Protein AF-A0A2G4I0E3-F1 (afdb_monomer_lite)

Secondary structure (DSSP, 8-state):
--S-SSS-GGG-SSSS-SSS-HHHHTT--SS-SSS-GGG-SSSS-SSS-HHHHTT--SS-SS--GGG-SSTT-SSS-HHHHTT--SS-SSS-GGGS---B--SEE--SSSSSS-S---BT-SSTTTTT-EEEEE-TTS-EEEE--SS--S---SB----STT-SS-TTPBPPSEEEEEEEEETTEEEEEEEEE--

Foldseek 3Di:
DLCPPPDDLVPAQQRVPLPDGCVNQPQDQQCPPPDRPSNDQQRVPLPAGCSRQPQPQLQPPPHGLSRDQQSQQQPDGCSVQPQDDPPPPPHGRSNPRDWDWDQEAELPPPPPRQFRAIGRCSGPFNQQKKKWKADPVRHTQDIQGTRRDRPHRQFGCDADDPDPDHGGDHDDFDKIKMWMATPNDIDIDIHTYHD

Structure (mmCIF, N/CA/C/O backbone):
data_AF-A0A2G4I0E3-F1
#
_entry.id   AF-A0A2G4I0E3-F1
#
loop_
_atom_site.group_PDB
_atom_site.id
_atom_site.type_symbol
_atom_site.label_atom_id
_atom_site.label_alt_id
_atom_site.label_comp_id
_atom_site.label_asym_id
_atom_site.label_entity_id
_atom_site.label_seq_id
_atom_site.pdbx_PDB_ins_code
_atom_site.Cartn_x
_atom_site.Cartn_y
_atom_site.Cartn_z
_atom_site.occupancy
_atom_site.B_iso_or_equiv
_atom_site.auth_seq_id
_atom_site.auth_comp_id
_atom_site.auth_asym_id
_atom_site.auth_atom_id
_atom_site.pdbx_PDB_model_num
ATOM 1 N N . ASP A 1 1 ? 24.154 5.149 -27.456 1.00 86.38 1 ASP A N 1
ATOM 2 C CA . ASP A 1 1 ? 24.967 4.050 -26.932 1.00 86.38 1 ASP A CA 1
ATOM 3 C C . ASP A 1 1 ? 24.993 4.327 -25.447 1.00 86.38 1 ASP A C 1
ATOM 5 O O . ASP A 1 1 ? 25.960 4.906 -24.954 1.00 86.38 1 ASP A O 1
ATOM 9 N N . THR A 1 2 ? 23.816 4.190 -24.831 1.00 92.00 2 THR A N 1
ATOM 10 C CA . THR A 1 2 ? 23.559 4.620 -23.453 1.00 92.00 2 THR A CA 1
ATOM 11 C C . THR A 1 2 ? 24.310 3.710 -22.482 1.00 92.00 2 THR A C 1
ATOM 13 O O . THR A 1 2 ? 24.987 4.217 -21.586 1.00 92.00 2 THR A O 1
ATOM 16 N N . ASP A 1 3 ? 24.316 2.402 -22.737 1.00 89.88 3 ASP A N 1
ATOM 17 C CA . ASP A 1 3 ? 25.046 1.391 -21.963 1.00 89.88 3 ASP A CA 1
ATOM 18 C C . ASP A 1 3 ? 26.536 1.212 -22.359 1.00 89.88 3 ASP A C 1
ATOM 20 O O . ASP A 1 3 ? 27.313 0.568 -21.645 1.00 89.88 3 ASP A O 1
ATOM 24 N N . ALA A 1 4 ? 26.967 1.835 -23.461 1.00 93.31 4 ALA A N 1
ATOM 25 C CA . ALA A 1 4 ? 28.324 1.776 -24.004 1.00 93.31 4 ALA A CA 1
ATOM 26 C C . ALA A 1 4 ? 28.777 0.375 -24.479 1.00 93.31 4 ALA A C 1
ATOM 28 O O . ALA A 1 4 ? 29.984 0.077 -24.442 1.00 93.31 4 ALA A O 1
ATOM 29 N N . ASP A 1 5 ? 27.862 -0.478 -24.956 1.00 91.00 5 ASP A N 1
ATOM 30 C CA . ASP A 1 5 ? 28.189 -1.801 -25.513 1.00 91.00 5 ASP A CA 1
ATOM 31 C C . ASP A 1 5 ? 28.737 -1.759 -26.960 1.00 91.00 5 ASP A C 1
ATOM 33 O O . ASP A 1 5 ? 29.306 -2.739 -27.466 1.00 91.00 5 ASP A O 1
ATOM 37 N N . GLY A 1 6 ? 28.654 -0.594 -27.612 1.00 91.31 6 GLY A N 1
ATOM 38 C CA . GLY A 1 6 ? 29.100 -0.368 -28.987 1.00 91.31 6 GLY A CA 1
ATOM 39 C C . GLY A 1 6 ? 27.994 -0.481 -30.043 1.00 91.31 6 GLY A C 1
ATOM 40 O O . GLY A 1 6 ? 28.273 -0.325 -31.245 1.00 91.31 6 GLY A O 1
ATOM 41 N N . THR A 1 7 ? 26.755 -0.707 -29.621 1.00 91.31 7 THR A N 1
ATOM 42 C CA . THR A 1 7 ? 25.522 -0.600 -30.391 1.00 91.31 7 THR A CA 1
ATOM 43 C C . THR A 1 7 ? 24.913 0.775 -30.127 1.00 91.31 7 THR A C 1
ATOM 45 O O . THR A 1 7 ? 24.831 1.279 -29.019 1.00 91.31 7 THR A O 1
ATOM 48 N N . GLY A 1 8 ? 24.542 1.494 -31.187 1.00 92.25 8 GLY A N 1
ATOM 49 C CA . GLY A 1 8 ? 23.821 2.749 -30.973 1.00 92.25 8 GLY A CA 1
ATOM 50 C C . GLY A 1 8 ? 22.362 2.450 -30.658 1.00 92.25 8 GLY A C 1
ATOM 51 O O . GLY A 1 8 ? 21.786 1.686 -31.423 1.00 92.25 8 GLY A O 1
ATOM 52 N N . ASP A 1 9 ? 21.767 3.141 -29.682 1.00 92.25 9 ASP A N 1
ATOM 53 C CA . ASP A 1 9 ? 20.369 3.003 -29.210 1.00 92.25 9 ASP A CA 1
ATOM 54 C C . ASP A 1 9 ? 19.340 2.777 -30.334 1.00 92.25 9 ASP A C 1
ATOM 56 O O . ASP A 1 9 ? 18.464 1.935 -30.276 1.00 92.25 9 ASP A O 1
ATOM 60 N N . TRP A 1 10 ? 19.502 3.445 -31.479 1.00 88.31 10 TRP A N 1
ATOM 61 C CA . TRP A 1 10 ? 18.654 3.258 -32.668 1.00 88.31 10 TRP A CA 1
ATOM 62 C C . TRP A 1 10 ? 18.674 1.842 -33.296 1.00 88.31 10 TRP A C 1
ATOM 64 O O . TRP A 1 10 ? 17.914 1.578 -34.235 1.00 88.31 10 TRP A O 1
ATOM 74 N N . ARG A 1 11 ? 19.589 0.967 -32.874 1.00 92.12 11 ARG A N 1
ATOM 75 C CA . ARG A 1 11 ? 19.678 -0.463 -33.214 1.00 92.12 11 ARG A CA 1
ATOM 76 C C . ARG A 1 11 ? 19.626 -1.364 -31.990 1.00 92.12 11 ARG A C 1
ATOM 78 O O . ARG A 1 11 ? 19.570 -2.578 -32.205 1.00 92.12 11 ARG A O 1
ATOM 85 N N . ASP A 1 12 ? 19.722 -0.795 -30.799 1.00 93.69 12 ASP A N 1
ATOM 86 C CA . ASP A 1 12 ? 19.647 -1.576 -29.583 1.00 93.69 12 ASP A CA 1
ATOM 87 C C . ASP A 1 12 ? 18.210 -2.052 -29.351 1.00 93.69 12 ASP A C 1
ATOM 89 O O . ASP A 1 12 ? 17.263 -1.533 -29.948 1.00 93.69 12 ASP A O 1
ATOM 93 N N . LEU A 1 13 ? 18.062 -3.134 -28.599 1.00 96.12 13 LEU A N 1
ATOM 94 C CA . LEU A 1 13 ? 16.768 -3.639 -28.152 1.00 96.12 13 LEU A CA 1
ATOM 95 C C . LEU A 1 13 ? 16.517 -3.361 -26.667 1.00 96.12 13 LEU A C 1
ATOM 97 O O . LEU A 1 13 ? 15.389 -3.602 -26.237 1.00 96.12 13 LEU A O 1
ATOM 101 N N . ASP A 1 14 ? 17.560 -2.953 -25.948 1.00 96.31 14 ASP A N 1
ATOM 102 C CA . ASP A 1 14 ? 17.639 -2.685 -24.512 1.00 96.31 14 ASP A CA 1
ATOM 103 C C . ASP A 1 14 ? 18.774 -1.658 -24.339 1.00 96.31 14 ASP A C 1
ATOM 105 O O . ASP A 1 14 ? 19.944 -2.016 -24.214 1.00 96.31 14 ASP A O 1
ATOM 109 N N . SER A 1 15 ? 18.456 -0.385 -24.565 1.00 96.50 15 SER A N 1
ATOM 110 C CA . SER A 1 15 ? 19.446 0.664 -24.824 1.00 96.50 15 SER A CA 1
ATOM 111 C C . SER A 1 15 ? 20.258 1.053 -23.580 1.00 96.50 15 SER A C 1
ATOM 113 O O . SER A 1 15 ? 21.393 1.517 -23.734 1.00 96.50 15 SER A O 1
ATOM 115 N N . ASP A 1 16 ? 19.720 0.888 -22.373 1.00 95.69 16 ASP A N 1
ATOM 116 C CA . ASP A 1 16 ? 20.425 1.075 -21.094 1.00 95.69 16 ASP A CA 1
ATOM 117 C C . ASP A 1 16 ? 20.848 -0.251 -20.427 1.00 95.69 16 ASP A C 1
ATOM 119 O O . ASP A 1 16 ? 21.633 -0.233 -19.478 1.00 95.69 16 ASP A O 1
ATOM 123 N N . ALA A 1 17 ? 20.484 -1.414 -20.972 1.00 96.31 17 ALA A N 1
ATOM 124 C CA . ALA A 1 17 ? 20.927 -2.726 -20.493 1.00 96.31 17 ALA A CA 1
ATOM 125 C C . ALA A 1 17 ? 20.561 -3.010 -19.024 1.00 96.31 17 ALA A C 1
ATOM 127 O O . ALA A 1 17 ? 21.292 -3.709 -18.283 1.00 96.31 17 ALA A O 1
ATOM 128 N N . ASP A 1 18 ? 19.423 -2.479 -18.594 1.00 95.81 18 ASP A N 1
ATOM 129 C CA . ASP A 1 18 ? 18.811 -2.740 -17.300 1.00 95.81 18 ASP A CA 1
ATOM 130 C C . ASP A 1 18 ? 18.114 -4.126 -17.272 1.00 95.81 18 ASP A C 1
ATOM 132 O O . ASP A 1 18 ? 18.038 -4.778 -16.225 1.00 95.81 18 ASP A O 1
ATOM 136 N N . GLY A 1 19 ? 17.783 -4.678 -18.446 1.00 95.19 19 GLY A N 1
ATOM 137 C CA . GLY A 1 19 ? 17.103 -5.958 -18.640 1.00 95.19 19 GLY A CA 1
ATOM 138 C C . GLY A 1 19 ? 15.617 -5.841 -19.000 1.00 95.19 19 GLY A C 1
ATOM 139 O O . GLY A 1 19 ? 14.948 -6.878 -19.150 1.00 95.19 19 GLY A O 1
ATOM 140 N N . ILE A 1 20 ? 15.106 -4.625 -19.157 1.00 96.38 20 ILE A N 1
ATOM 141 C CA . ILE A 1 20 ? 13.814 -4.272 -19.728 1.00 96.38 20 ILE A CA 1
ATOM 142 C C . ILE A 1 20 ? 14.068 -3.874 -21.194 1.00 96.38 20 ILE A C 1
ATOM 144 O O . ILE A 1 20 ? 15.101 -3.358 -21.570 1.00 96.38 20 ILE A O 1
ATOM 148 N N . LEU A 1 21 ? 13.184 -4.280 -22.110 1.00 97.25 21 LEU A N 1
ATOM 149 C CA . LEU A 1 21 ? 13.402 -3.985 -23.534 1.00 97.25 21 LEU A CA 1
ATOM 150 C C . LEU A 1 21 ? 12.812 -2.617 -23.875 1.00 97.25 21 LEU A C 1
ATOM 152 O O . LEU A 1 21 ? 11.641 -2.415 -23.544 1.00 97.25 21 LEU A O 1
ATOM 156 N N . ASP A 1 22 ? 13.450 -1.854 -24.773 1.00 96.62 22 ASP A N 1
ATOM 157 C CA . ASP A 1 22 ? 12.953 -0.565 -25.304 1.00 96.62 22 ASP A CA 1
ATOM 158 C C . ASP A 1 22 ? 11.495 -0.639 -25.787 1.00 96.62 22 ASP A C 1
ATOM 160 O O . ASP A 1 22 ? 10.743 0.333 -25.848 1.00 96.62 22 ASP A O 1
ATOM 164 N N . LYS A 1 23 ? 11.065 -1.827 -26.224 1.00 96.88 23 LYS A N 1
ATOM 165 C CA . LYS A 1 23 ? 9.692 -2.082 -26.671 1.00 96.88 23 LYS A CA 1
ATOM 166 C C . LYS A 1 23 ? 8.671 -2.090 -25.523 1.00 96.88 23 LYS A C 1
ATOM 168 O O . LYS A 1 23 ? 7.504 -1.777 -25.768 1.00 96.88 23 LYS A O 1
ATOM 173 N N . ILE A 1 24 ? 9.067 -2.571 -24.349 1.00 95.75 24 ILE A N 1
ATOM 174 C CA . ILE A 1 24 ? 8.276 -2.582 -23.113 1.00 95.75 24 ILE A CA 1
ATOM 175 C C . ILE A 1 24 ? 8.213 -1.161 -22.550 1.00 95.75 24 ILE A C 1
ATOM 177 O O . ILE A 1 24 ? 7.127 -0.699 -22.199 1.00 95.75 24 ILE A O 1
ATOM 181 N N . GLU A 1 25 ? 9.335 -0.451 -22.570 1.00 96.31 25 GLU A N 1
ATOM 182 C CA . GLU A 1 25 ? 9.445 0.911 -22.048 1.00 96.31 25 GLU A CA 1
ATOM 183 C C . GLU A 1 25 ? 8.773 1.931 -22.960 1.00 96.31 25 GLU A C 1
ATOM 185 O O . GLU A 1 25 ? 7.958 2.759 -22.543 1.00 96.31 25 GLU A O 1
ATOM 190 N N . GLY A 1 26 ? 8.989 1.795 -24.261 1.00 94.44 26 GLY A N 1
ATOM 191 C CA . GLY A 1 26 ? 8.337 2.605 -25.267 1.00 94.44 26 GLY A CA 1
ATOM 192 C C . GLY A 1 26 ? 8.906 4.017 -25.315 1.00 94.44 26 GLY A C 1
ATOM 193 O O . GLY A 1 26 ? 10.060 4.220 -25.658 1.00 94.44 26 GLY A O 1
ATOM 194 N N . THR A 1 27 ? 8.056 5.022 -25.112 1.00 94.81 27 THR A N 1
ATOM 195 C CA . THR A 1 27 ? 8.441 6.443 -25.229 1.00 94.81 27 THR A CA 1
ATOM 196 C C . THR A 1 27 ? 7.993 7.254 -24.019 1.00 94.81 27 THR A C 1
ATOM 198 O O . THR A 1 27 ? 7.721 8.449 -24.159 1.00 94.81 27 THR A O 1
ATOM 201 N N . VAL A 1 28 ? 7.765 6.572 -22.900 1.00 96.44 28 VAL A N 1
ATOM 202 C CA . VAL A 1 28 ? 7.407 7.203 -21.631 1.00 96.44 28 VAL A CA 1
ATOM 203 C C . VAL A 1 28 ? 8.677 7.813 -21.027 1.00 96.44 28 VAL A C 1
ATOM 205 O O . VAL A 1 28 ? 9.780 7.486 -21.460 1.00 96.44 28 VAL A O 1
ATOM 208 N N . ASP A 1 29 ? 8.462 8.800 -20.173 1.00 97.56 29 ASP A N 1
ATOM 209 C CA . ASP A 1 29 ? 9.439 9.513 -19.352 1.00 97.56 29 ASP A CA 1
ATOM 210 C C . ASP A 1 29 ? 8.711 9.645 -18.007 1.00 97.56 29 ASP A C 1
ATOM 212 O O . ASP A 1 29 ? 7.782 10.460 -17.890 1.00 97.56 29 ASP A O 1
ATOM 216 N N . THR A 1 30 ? 8.936 8.668 -17.126 1.00 97.44 30 THR A N 1
ATOM 217 C CA . THR A 1 30 ? 8.095 8.419 -15.945 1.00 97.44 30 THR A CA 1
ATOM 218 C C . THR A 1 30 ? 8.349 9.457 -14.851 1.00 97.44 30 THR A C 1
ATOM 220 O O . THR A 1 30 ? 7.381 10.033 -14.337 1.00 97.44 30 THR A O 1
ATOM 223 N N . ASP A 1 31 ? 9.607 9.792 -14.576 1.00 97.62 31 ASP A N 1
ATOM 224 C CA . ASP A 1 31 ? 9.999 10.797 -13.581 1.00 97.62 31 ASP A CA 1
ATOM 225 C C . ASP A 1 31 ? 10.039 12.252 -14.117 1.00 97.62 31 ASP A C 1
ATOM 227 O O . ASP A 1 31 ? 10.090 13.221 -13.345 1.00 97.62 31 ASP A O 1
ATOM 231 N N . ALA A 1 32 ? 9.906 12.430 -15.437 1.00 97.81 32 ALA A N 1
ATOM 232 C CA . ALA A 1 32 ? 9.944 13.711 -16.138 1.00 97.81 32 ALA A CA 1
ATOM 233 C C . ALA A 1 32 ? 11.299 14.445 -16.058 1.00 97.81 32 ALA A C 1
ATOM 235 O O . ALA A 1 32 ? 11.325 15.691 -16.108 1.00 97.81 32 ALA A O 1
ATOM 236 N N . ASP A 1 33 ? 12.420 13.721 -15.968 1.00 97.50 33 ASP A N 1
ATOM 237 C CA . ASP A 1 33 ? 13.769 14.298 -15.976 1.00 97.50 33 ASP A CA 1
ATOM 238 C C . ASP A 1 33 ? 14.263 14.707 -17.384 1.00 97.50 33 ASP A C 1
ATOM 240 O O . ASP A 1 33 ? 15.184 15.529 -17.534 1.00 97.50 33 ASP A O 1
ATOM 244 N N . GLY A 1 34 ? 13.572 14.240 -18.431 1.00 97.25 34 GLY A N 1
ATOM 245 C CA . GLY A 1 34 ? 13.864 14.507 -19.840 1.00 97.25 34 GLY A CA 1
ATOM 246 C C . GLY A 1 34 ? 14.630 13.392 -20.562 1.00 97.25 34 GLY A C 1
ATOM 247 O O . GLY A 1 34 ? 14.908 13.527 -21.768 1.00 97.25 34 GLY A O 1
ATOM 248 N N . THR A 1 35 ? 14.955 12.316 -19.860 1.00 96.81 35 THR A N 1
ATOM 249 C CA . THR A 1 35 ? 15.355 11.008 -20.368 1.00 96.81 35 THR A CA 1
ATOM 250 C C . THR A 1 35 ? 14.087 10.173 -20.522 1.00 96.81 35 THR A C 1
ATOM 252 O O . THR A 1 35 ? 13.130 10.327 -19.790 1.00 96.81 35 THR A O 1
ATOM 255 N N . GLY A 1 36 ? 13.991 9.396 -21.600 1.00 97.81 36 GLY A N 1
ATOM 256 C CA . GLY A 1 36 ? 12.846 8.490 -21.722 1.00 97.81 36 GLY A CA 1
ATOM 257 C C . GLY A 1 36 ? 13.270 7.163 -21.138 1.00 97.81 36 GLY A C 1
ATOM 258 O O . GLY A 1 36 ? 14.409 6.802 -21.417 1.00 97.81 36 GLY A O 1
ATOM 259 N N . ASP A 1 37 ? 12.362 6.467 -20.463 1.00 97.94 37 ASP A N 1
ATOM 260 C CA . ASP A 1 37 ? 12.606 5.240 -19.697 1.00 97.94 37 ASP A CA 1
ATOM 261 C C . ASP A 1 37 ? 13.556 4.258 -20.404 1.00 97.94 37 ASP A C 1
ATOM 263 O O . ASP A 1 37 ? 14.547 3.876 -19.830 1.00 97.94 37 ASP A O 1
ATOM 267 N N . TRP A 1 38 ? 13.373 4.027 -21.713 1.00 97.31 38 TRP A N 1
ATOM 268 C CA . TRP A 1 38 ? 14.259 3.224 -22.589 1.00 97.31 38 TRP A CA 1
ATOM 269 C C . TRP A 1 38 ? 15.730 3.676 -22.693 1.00 97.31 38 TRP A C 1
ATOM 271 O O . TRP A 1 38 ? 16.448 3.222 -23.577 1.00 97.31 38 TRP A O 1
ATOM 281 N N . ARG A 1 39 ? 16.160 4.702 -21.965 1.00 97.31 39 ARG A N 1
ATOM 282 C CA . ARG A 1 39 ? 17.560 5.144 -21.826 1.00 97.31 39 ARG A CA 1
ATOM 283 C C . ARG A 1 39 ? 17.851 5.578 -20.392 1.00 97.31 39 ARG A C 1
ATOM 285 O O . ARG A 1 39 ? 18.853 6.275 -20.183 1.00 97.31 39 ARG A O 1
ATOM 292 N N . ASP A 1 40 ? 16.949 5.284 -19.477 1.00 97.88 40 ASP A N 1
ATOM 293 C CA . ASP A 1 40 ? 17.027 5.663 -18.087 1.00 97.88 40 ASP A CA 1
ATOM 294 C C . ASP A 1 40 ? 17.347 4.428 -17.254 1.00 97.88 40 ASP A C 1
ATOM 296 O O . ASP A 1 40 ? 16.878 3.338 -17.524 1.00 97.88 40 ASP A O 1
ATOM 300 N N . PHE A 1 41 ? 18.207 4.581 -16.256 1.00 97.56 41 PHE A N 1
ATOM 301 C CA . PHE A 1 41 ? 18.581 3.453 -15.401 1.00 97.56 41 PHE A CA 1
ATOM 302 C C . PHE A 1 41 ? 17.705 3.344 -14.142 1.00 97.56 41 PHE A C 1
ATOM 304 O O . PHE A 1 41 ? 17.903 2.399 -13.373 1.00 97.56 41 PHE A O 1
ATOM 311 N N . ASP A 1 42 ? 16.871 4.356 -13.898 1.00 98.19 42 ASP A N 1
ATOM 312 C CA . ASP A 1 42 ? 16.032 4.586 -12.714 1.00 98.19 42 ASP A CA 1
ATOM 313 C C . ASP A 1 42 ? 14.809 5.398 -13.183 1.00 98.19 42 ASP A C 1
ATOM 315 O O . ASP A 1 42 ? 14.776 6.624 -13.077 1.00 98.19 42 ASP A O 1
ATOM 319 N N . SER A 1 43 ? 13.873 4.722 -13.851 1.00 98.19 43 SER A N 1
ATOM 320 C CA . SER A 1 43 ? 12.814 5.336 -14.660 1.00 98.19 43 SER A CA 1
ATOM 321 C C . SER A 1 43 ? 11.833 6.192 -13.852 1.00 98.19 43 SER A C 1
ATOM 323 O O . SER A 1 43 ? 11.275 7.152 -14.394 1.00 98.19 43 SER A O 1
ATOM 325 N N . ASP A 1 44 ? 11.571 5.866 -12.586 1.00 98.19 44 ASP A N 1
ATOM 326 C CA . ASP A 1 44 ? 10.720 6.670 -11.699 1.00 98.19 44 ASP A CA 1
ATOM 327 C C . ASP A 1 44 ? 11.495 7.565 -10.717 1.00 98.19 44 ASP A C 1
ATOM 329 O O . ASP A 1 44 ? 10.891 8.435 -10.070 1.00 98.19 44 ASP A O 1
ATOM 333 N N . GLY A 1 45 ? 12.824 7.453 -10.685 1.00 98.12 45 GLY A N 1
ATOM 334 C CA . GLY A 1 45 ? 13.709 8.349 -9.955 1.00 98.12 45 GLY A CA 1
ATOM 335 C C . GLY A 1 45 ? 13.619 8.179 -8.440 1.00 98.12 45 GLY A C 1
ATOM 336 O O . GLY A 1 45 ? 13.850 9.144 -7.690 1.00 98.12 45 GLY A O 1
ATOM 337 N N . ASP A 1 46 ? 13.246 6.993 -7.966 1.00 98.12 46 ASP A N 1
ATOM 338 C CA . ASP A 1 46 ? 13.102 6.685 -6.548 1.00 98.12 46 ASP A CA 1
ATOM 339 C C . ASP A 1 46 ? 14.454 6.317 -5.883 1.00 98.12 46 ASP A C 1
ATOM 341 O O . ASP A 1 46 ? 14.616 6.424 -4.658 1.00 98.12 46 ASP A O 1
ATOM 345 N N . GLY A 1 47 ? 15.477 6.012 -6.690 1.00 97.31 47 GLY A N 1
ATOM 346 C CA . GLY A 1 47 ? 16.823 5.644 -6.258 1.00 97.31 47 GLY A CA 1
ATOM 347 C C . GLY A 1 47 ? 17.098 4.137 -6.205 1.00 97.31 47 GLY A C 1
ATOM 348 O O . GLY A 1 47 ? 18.185 3.739 -5.746 1.00 97.31 47 GLY A O 1
ATOM 349 N N . ILE A 1 48 ? 16.160 3.308 -6.649 1.00 98.19 48 ILE A N 1
ATOM 350 C CA . ILE A 1 48 ? 16.318 1.896 -6.977 1.00 98.19 48 ILE A CA 1
ATOM 351 C C . ILE A 1 48 ? 16.484 1.812 -8.503 1.00 98.19 48 ILE A C 1
ATOM 353 O O . ILE A 1 48 ? 15.972 2.614 -9.254 1.00 98.19 48 ILE A O 1
ATOM 357 N N . LEU A 1 49 ? 17.355 0.919 -8.980 1.00 98.31 49 LEU A N 1
ATOM 358 C CA . LEU A 1 49 ? 17.585 0.811 -10.426 1.00 98.31 49 LEU A CA 1
ATOM 359 C C . LEU A 1 49 ? 16.547 -0.126 -11.037 1.00 98.31 49 LEU A C 1
ATOM 361 O O . LEU A 1 49 ? 16.374 -1.220 -10.492 1.00 98.31 49 LEU A O 1
ATOM 365 N N . ASP A 1 50 ? 16.073 0.172 -12.244 1.00 98.12 50 ASP A N 1
ATOM 366 C CA . ASP A 1 50 ? 15.124 -0.659 -13.003 1.00 98.12 50 ASP A CA 1
ATOM 367 C C . ASP A 1 50 ? 15.607 -2.115 -13.127 1.00 98.12 50 ASP A C 1
ATOM 369 O O . ASP A 1 50 ? 14.857 -3.088 -13.042 1.00 98.12 50 ASP A O 1
ATOM 373 N N . LYS A 1 51 ? 16.928 -2.306 -13.202 1.00 97.88 51 LYS A N 1
ATOM 374 C CA . LYS A 1 51 ? 17.588 -3.620 -13.188 1.00 97.88 51 LYS A CA 1
ATOM 375 C C . LYS A 1 51 ? 17.326 -4.468 -11.936 1.00 97.88 51 LYS A C 1
ATOM 377 O O . LYS A 1 51 ? 17.446 -5.698 -11.976 1.00 97.88 51 LYS A O 1
ATOM 382 N N . ILE A 1 52 ? 17.120 -3.822 -10.795 1.00 97.44 52 ILE A N 1
ATOM 383 C CA . ILE A 1 52 ? 16.850 -4.445 -9.494 1.00 97.44 52 ILE A CA 1
ATOM 384 C C . ILE A 1 52 ? 15.365 -4.784 -9.382 1.00 97.44 52 ILE A C 1
ATOM 386 O O . ILE A 1 52 ? 15.034 -5.875 -8.913 1.00 97.44 52 ILE A O 1
ATOM 390 N N . GLU A 1 53 ? 14.507 -3.880 -9.828 1.00 97.25 53 GLU A N 1
ATOM 391 C CA . GLU A 1 53 ? 13.052 -3.970 -9.706 1.00 97.25 53 GLU A CA 1
ATOM 392 C C . GLU A 1 53 ? 12.461 -4.897 -10.766 1.00 97.25 53 GLU A C 1
ATOM 394 O O . GLU A 1 53 ? 11.676 -5.815 -10.491 1.00 97.25 53 GLU A O 1
ATOM 399 N N . GLY A 1 54 ? 12.924 -4.707 -11.998 1.00 94.69 54 GLY A N 1
ATOM 400 C CA . GLY A 1 54 ? 12.461 -5.379 -13.190 1.00 94.69 54 GLY A CA 1
ATOM 401 C C . GLY A 1 54 ? 10.976 -5.142 -13.450 1.00 94.69 54 GLY A C 1
ATOM 402 O O . GLY A 1 54 ? 10.318 -4.283 -12.888 1.00 94.69 54 GLY A O 1
ATOM 403 N N . THR A 1 55 ? 10.398 -5.984 -14.303 1.00 95.81 55 THR A N 1
ATOM 404 C CA . THR A 1 55 ? 9.001 -5.837 -14.762 1.00 95.81 55 THR A CA 1
ATOM 405 C C . THR A 1 55 ? 7.948 -6.436 -13.819 1.00 95.81 55 THR A C 1
ATOM 407 O O . THR A 1 55 ? 6.844 -6.769 -14.262 1.00 95.81 55 THR A O 1
ATOM 410 N N . ILE A 1 56 ? 8.294 -6.670 -12.550 1.00 96.00 56 ILE A N 1
ATOM 411 C CA . ILE A 1 56 ? 7.348 -7.194 -11.555 1.00 96.00 56 ILE A CA 1
ATOM 412 C C . ILE A 1 56 ? 6.355 -6.084 -11.185 1.00 96.00 56 ILE A C 1
ATOM 414 O O . ILE A 1 56 ? 6.676 -4.915 -11.301 1.00 96.00 56 ILE A O 1
ATOM 418 N N . ASP A 1 57 ? 5.137 -6.482 -10.826 1.00 96.44 57 ASP A N 1
ATOM 419 C CA . ASP A 1 57 ? 4.051 -5.620 -10.346 1.00 96.44 57 ASP A CA 1
ATOM 420 C C . ASP A 1 57 ? 3.602 -6.220 -9.000 1.00 96.44 57 ASP A C 1
ATOM 422 O O . ASP A 1 57 ? 2.846 -7.211 -8.949 1.00 96.44 57 ASP A O 1
ATOM 426 N N . THR A 1 58 ? 4.220 -5.742 -7.916 1.00 95.44 58 THR A N 1
ATOM 427 C CA . THR A 1 58 ? 4.071 -6.312 -6.569 1.00 95.44 58 THR A CA 1
ATOM 428 C C . THR A 1 58 ? 2.649 -6.072 -6.042 1.00 95.44 58 THR A C 1
ATOM 430 O O . THR A 1 58 ? 1.930 -7.027 -5.677 1.00 95.44 58 THR A O 1
ATOM 433 N N . ASP A 1 59 ? 2.175 -4.830 -6.079 1.00 94.62 59 ASP A N 1
ATOM 434 C CA . ASP A 1 59 ? 0.887 -4.411 -5.528 1.00 94.62 59 ASP A CA 1
ATOM 435 C C . ASP A 1 59 ? -0.319 -4.689 -6.458 1.00 94.62 59 ASP A C 1
ATOM 437 O O . ASP A 1 59 ? -1.439 -4.895 -5.978 1.00 94.62 59 ASP A O 1
ATOM 441 N N . GLY A 1 60 ? -0.087 -4.950 -7.752 1.00 94.25 60 GLY A N 1
ATOM 442 C CA . GLY A 1 60 ? -1.063 -5.351 -8.773 1.00 94.25 60 GLY A CA 1
ATOM 443 C C . GLY A 1 60 ? -1.934 -4.241 -9.312 1.00 94.25 60 GLY A C 1
ATOM 444 O O . GLY A 1 60 ? -3.052 -4.562 -9.754 1.00 94.25 60 GLY A O 1
ATOM 445 N N . ASP A 1 61 ? -1.509 -2.990 -9.213 1.00 93.88 61 ASP A N 1
ATOM 446 C CA . ASP A 1 61 ? -2.257 -1.856 -9.740 1.00 93.88 61 ASP A CA 1
ATOM 447 C C . ASP A 1 61 ? -2.136 -1.722 -11.277 1.00 93.88 61 ASP A C 1
ATOM 449 O O . ASP A 1 61 ? -2.983 -1.091 -11.928 1.00 93.88 61 ASP A O 1
ATOM 453 N N . GLY A 1 62 ? -1.184 -2.451 -11.873 1.00 94.88 62 GLY A N 1
ATOM 454 C CA . GLY A 1 62 ? -0.905 -2.503 -13.305 1.00 94.88 62 GLY A CA 1
ATOM 455 C C . GLY A 1 62 ? 0.272 -1.635 -13.755 1.00 94.88 62 GLY A C 1
ATOM 456 O O . GLY A 1 62 ? 0.512 -1.561 -14.969 1.00 94.88 62 GLY A O 1
ATOM 457 N N . ILE A 1 63 ? 0.971 -1.000 -12.822 1.00 95.25 63 ILE A N 1
ATOM 458 C CA . ILE A 1 63 ? 2.267 -0.350 -12.983 1.00 95.25 63 ILE A CA 1
ATOM 459 C C . ILE A 1 63 ? 3.335 -1.368 -12.548 1.00 95.25 63 ILE A C 1
ATOM 461 O O . ILE A 1 63 ? 3.095 -2.227 -11.708 1.00 95.25 63 ILE A O 1
ATOM 465 N N . GLY A 1 64 ? 4.463 -1.411 -13.257 1.00 97.00 64 GLY A N 1
ATOM 466 C CA . GLY A 1 64 ? 5.578 -2.259 -12.826 1.00 97.00 64 GLY A CA 1
ATOM 467 C C . GLY A 1 64 ? 6.432 -1.479 -11.841 1.00 97.00 64 GLY A C 1
ATOM 468 O O . GLY A 1 64 ? 6.514 -0.272 -12.013 1.00 97.00 64 GLY A O 1
ATOM 469 N N . ASN A 1 65 ? 7.080 -2.166 -10.905 1.00 97.94 65 ASN A N 1
ATOM 470 C CA . ASN A 1 65 ? 7.844 -1.564 -9.810 1.00 97.94 65 ASN A CA 1
ATOM 471 C C . ASN A 1 65 ? 8.811 -0.466 -10.289 1.00 97.94 65 ASN A C 1
ATOM 473 O O . ASN A 1 65 ? 8.704 0.641 -9.815 1.00 97.94 65 ASN A O 1
ATOM 477 N N . TRP A 1 66 ? 9.567 -0.711 -11.369 1.00 98.06 66 TRP A N 1
ATOM 478 C CA . TRP A 1 66 ? 10.433 0.262 -12.078 1.00 98.06 66 TRP A CA 1
ATOM 479 C C . TRP A 1 66 ? 9.755 1.550 -12.609 1.00 98.06 66 TRP A C 1
ATOM 481 O O . TRP A 1 66 ? 10.338 2.321 -13.365 1.00 98.06 66 TRP A O 1
ATOM 491 N N . ARG A 1 67 ? 8.459 1.730 -12.366 1.00 98.00 67 ARG A N 1
ATOM 492 C CA . ARG A 1 67 ? 7.660 2.911 -12.720 1.00 98.00 67 ARG A CA 1
ATOM 493 C C . ARG A 1 67 ? 6.747 3.343 -11.573 1.00 98.00 67 ARG A C 1
ATOM 495 O O . ARG A 1 67 ? 5.844 4.162 -11.799 1.00 98.00 67 ARG A O 1
ATOM 502 N N . ASP A 1 68 ? 6.883 2.725 -10.412 1.00 98.06 68 ASP A N 1
ATOM 503 C CA . ASP A 1 68 ? 5.994 2.862 -9.278 1.00 98.06 68 ASP A CA 1
ATOM 504 C C . ASP A 1 68 ? 6.762 3.367 -8.058 1.00 98.06 68 ASP A C 1
ATOM 506 O O . ASP A 1 68 ? 7.690 2.748 -7.573 1.00 98.06 68 ASP A O 1
ATOM 510 N N . LEU A 1 69 ? 6.312 4.493 -7.507 1.00 98.00 69 LEU A N 1
ATOM 511 C CA . LEU A 1 69 ? 6.985 5.151 -6.385 1.00 98.00 69 LEU A CA 1
ATOM 512 C C . LEU A 1 69 ? 6.663 4.523 -5.012 1.00 98.00 69 LEU A C 1
ATOM 514 O O . LEU A 1 69 ? 7.179 5.008 -3.999 1.00 98.00 69 LEU A O 1
ATOM 518 N N . ASP A 1 70 ? 5.729 3.571 -4.970 1.00 97.44 70 ASP A N 1
ATOM 519 C CA . ASP A 1 70 ? 5.231 2.849 -3.784 1.00 97.44 70 ASP A CA 1
ATOM 520 C C . ASP A 1 70 ? 4.853 1.422 -4.228 1.00 97.44 70 ASP A C 1
ATOM 522 O O . ASP A 1 70 ? 3.672 1.073 -4.314 1.00 97.44 70 ASP A O 1
ATOM 526 N N . SER A 1 71 ? 5.864 0.622 -4.587 1.00 97.12 71 SER A N 1
ATOM 527 C CA . SER A 1 71 ? 5.727 -0.662 -5.293 1.00 97.12 71 SER A CA 1
ATOM 528 C C . SER A 1 71 ? 4.857 -1.694 -4.570 1.00 97.12 71 SER A C 1
ATOM 530 O O . SER A 1 71 ? 4.428 -2.687 -5.173 1.00 97.12 71 SER A O 1
ATOM 532 N N . ASP A 1 72 ? 4.609 -1.530 -3.272 1.00 95.81 72 ASP A N 1
ATOM 533 C CA . ASP A 1 72 ? 3.803 -2.450 -2.479 1.00 95.81 72 ASP A CA 1
ATOM 534 C C . ASP A 1 72 ? 2.501 -1.858 -1.897 1.00 95.81 72 ASP A C 1
ATOM 536 O O . ASP A 1 72 ? 1.696 -2.615 -1.324 1.00 95.81 72 ASP A O 1
ATOM 540 N N . ASP A 1 73 ? 2.231 -0.573 -2.170 1.00 95.75 73 ASP A N 1
ATOM 541 C CA . ASP A 1 73 ? 1.077 0.245 -1.752 1.00 95.75 73 ASP A CA 1
ATOM 542 C C . ASP A 1 73 ? 0.847 0.220 -0.232 1.00 95.75 73 ASP A C 1
ATOM 544 O O . ASP A 1 73 ? -0.296 0.135 0.270 1.00 95.75 73 ASP A O 1
ATOM 548 N N . ASP A 1 74 ? 1.942 0.256 0.532 1.00 95.12 74 ASP A N 1
ATOM 549 C CA . ASP A 1 74 ? 1.912 0.332 1.986 1.00 95.12 74 ASP A CA 1
ATOM 550 C C . ASP A 1 74 ? 1.834 1.770 2.541 1.00 95.12 74 ASP A C 1
ATOM 552 O O . ASP A 1 74 ? 1.509 1.957 3.724 1.00 95.12 74 ASP A O 1
ATOM 556 N N . GLU A 1 75 ? 1.952 2.775 1.663 1.00 95.75 75 GLU A N 1
ATOM 557 C CA . GLU A 1 75 ? 1.994 4.220 1.928 1.00 95.75 75 GLU A CA 1
ATOM 558 C C . GLU A 1 75 ? 3.357 4.768 2.404 1.00 95.75 75 GLU A C 1
ATOM 560 O O . GLU A 1 75 ? 3.422 5.885 2.951 1.00 95.75 75 GLU A O 1
ATOM 565 N N . ILE A 1 76 ? 4.438 4.018 2.213 1.00 95.56 76 ILE A N 1
ATOM 566 C CA . ILE A 1 76 ? 5.831 4.440 2.340 1.00 95.56 76 ILE A CA 1
ATOM 567 C C . ILE A 1 76 ? 6.440 4.417 0.937 1.00 95.56 76 ILE A C 1
ATOM 569 O O . ILE A 1 76 ? 6.234 3.498 0.174 1.00 95.56 76 ILE A O 1
ATOM 573 N N . LEU A 1 77 ? 7.162 5.477 0.569 1.00 97.94 77 LEU A N 1
ATOM 574 C CA . LEU A 1 77 ? 7.768 5.532 -0.761 1.00 97.94 77 LEU A CA 1
ATOM 575 C C . LEU A 1 77 ? 8.997 4.628 -0.833 1.00 97.94 77 LEU A C 1
ATOM 577 O O . LEU A 1 77 ? 9.814 4.655 0.094 1.00 97.94 77 LEU A O 1
ATOM 581 N N . ASP A 1 78 ? 9.213 4.002 -1.981 1.00 98.25 78 ASP A N 1
ATOM 582 C CA . ASP A 1 78 ? 10.344 3.112 -2.258 1.00 98.25 78 ASP A CA 1
ATOM 583 C C . ASP A 1 78 ? 11.694 3.816 -1.997 1.00 98.25 78 ASP A C 1
ATOM 585 O O . ASP A 1 78 ? 12.576 3.290 -1.310 1.00 98.25 78 ASP A O 1
ATOM 589 N N . SER A 1 79 ? 11.789 5.107 -2.341 1.00 97.94 79 SER A N 1
ATOM 590 C CA . SER A 1 79 ? 12.922 5.997 -2.006 1.00 97.94 79 SER A CA 1
ATOM 591 C C . SER A 1 79 ? 13.275 6.116 -0.507 1.00 97.94 79 SER A C 1
ATOM 593 O O . SER A 1 79 ? 14.362 6.586 -0.140 1.00 97.94 79 SER A O 1
ATOM 595 N N . ILE A 1 80 ? 12.362 5.738 0.392 1.00 97.69 80 ILE A N 1
ATOM 596 C CA . ILE A 1 80 ? 12.557 5.701 1.850 1.00 97.69 80 ILE A CA 1
ATOM 597 C C . ILE A 1 80 ? 12.952 4.292 2.305 1.00 97.69 80 ILE A C 1
ATOM 599 O O . ILE A 1 80 ? 13.779 4.153 3.214 1.00 97.69 80 ILE A O 1
ATOM 603 N N . GLU A 1 81 ? 12.364 3.267 1.701 1.00 97.00 81 GLU A N 1
ATOM 604 C CA . GLU A 1 81 ? 12.503 1.865 2.097 1.00 97.00 81 GLU A CA 1
ATOM 605 C C . GLU A 1 81 ? 13.761 1.210 1.538 1.00 97.00 81 GLU A C 1
ATOM 607 O O . GLU A 1 81 ? 14.494 0.515 2.265 1.00 97.00 81 GLU A O 1
ATOM 612 N N . LEU A 1 82 ? 14.033 1.515 0.267 1.00 97.44 82 LEU A N 1
ATOM 613 C CA . LEU A 1 82 ? 15.131 1.031 -0.549 1.00 97.44 82 LEU A CA 1
ATOM 614 C C . LEU A 1 82 ? 15.210 -0.507 -0.545 1.00 97.44 82 LEU A C 1
ATOM 616 O O . LEU A 1 82 ? 14.317 -1.242 -0.128 1.00 97.44 82 LEU A O 1
ATOM 620 N N . THR A 1 83 ? 16.358 -1.033 -0.961 1.00 97.38 83 THR A N 1
ATOM 621 C CA . THR A 1 83 ? 16.617 -2.477 -1.031 1.00 97.38 83 THR A CA 1
ATOM 622 C C . THR A 1 83 ? 16.992 -3.106 0.323 1.00 97.38 83 THR A C 1
ATOM 624 O O . THR A 1 83 ? 17.722 -4.104 0.356 1.00 97.38 83 THR A O 1
ATOM 627 N N . GLY A 1 84 ? 16.644 -2.471 1.447 1.00 96.50 84 GLY A N 1
ATOM 628 C CA . GLY A 1 84 ? 16.886 -3.021 2.784 1.00 96.50 84 GLY A CA 1
ATOM 629 C C . GLY A 1 84 ? 16.032 -4.263 3.042 1.00 96.50 84 GLY A C 1
ATOM 630 O O . GLY A 1 84 ? 15.152 -4.567 2.261 1.00 96.50 84 GLY A O 1
ATOM 631 N N . ASP A 1 85 ? 16.294 -4.981 4.129 1.00 96.44 85 ASP A N 1
ATOM 632 C CA . ASP A 1 85 ? 15.448 -6.094 4.587 1.00 96.44 85 ASP A CA 1
ATOM 633 C C . ASP A 1 85 ? 15.428 -6.026 6.119 1.00 96.44 85 ASP A C 1
ATOM 635 O O . ASP A 1 85 ? 16.359 -6.467 6.810 1.00 96.44 85 ASP A O 1
ATOM 639 N N . ASN A 1 86 ? 14.440 -5.309 6.652 1.00 94.12 86 ASN A N 1
ATOM 640 C CA . ASN A 1 86 ? 14.386 -4.979 8.073 1.00 94.12 86 ASN A CA 1
ATOM 641 C C . ASN A 1 86 ? 13.984 -6.181 8.935 1.00 94.12 86 ASN A C 1
ATOM 643 O O . ASN A 1 86 ? 14.435 -6.289 10.085 1.00 94.12 86 ASN A O 1
ATOM 647 N N . ASP A 1 87 ? 13.161 -7.084 8.409 1.00 92.44 87 ASP A N 1
ATOM 648 C CA . ASP A 1 87 ? 12.614 -8.214 9.156 1.00 92.44 87 ASP A CA 1
ATOM 649 C C . ASP A 1 87 ? 13.367 -9.544 8.905 1.00 92.44 87 ASP A C 1
ATOM 651 O O . ASP A 1 87 ? 13.265 -10.479 9.709 1.00 92.44 87 ASP A O 1
ATOM 655 N N . ASN A 1 88 ? 14.292 -9.545 7.939 1.00 96.06 88 ASN A N 1
ATOM 656 C CA . ASN A 1 88 ? 15.159 -10.643 7.508 1.00 96.06 88 ASN A CA 1
ATOM 657 C C . ASN A 1 88 ? 14.398 -11.834 6.911 1.00 96.06 88 ASN A C 1
ATOM 659 O O . ASN A 1 88 ? 14.824 -12.988 7.098 1.00 96.06 88 ASN A O 1
ATOM 663 N N . ASP A 1 89 ? 13.281 -11.592 6.231 1.00 95.00 89 ASP A N 1
ATOM 664 C CA . ASP A 1 89 ? 12.529 -12.633 5.533 1.00 95.00 89 ASP A CA 1
ATOM 665 C C . ASP A 1 89 ? 13.037 -12.903 4.097 1.00 95.00 89 ASP A C 1
ATOM 667 O O . ASP A 1 89 ? 12.726 -13.950 3.508 1.00 95.00 89 ASP A O 1
ATOM 671 N N . GLY A 1 90 ? 13.938 -12.047 3.600 1.00 95.94 90 GLY A N 1
ATOM 672 C CA . GLY A 1 90 ? 14.564 -12.132 2.285 1.00 95.94 90 GLY A CA 1
ATOM 673 C C . GLY A 1 90 ? 13.828 -11.374 1.179 1.00 95.94 90 GLY A C 1
ATOM 674 O O . GLY A 1 90 ? 14.239 -11.499 0.019 1.00 95.94 90 GLY A O 1
ATOM 675 N N . ILE A 1 91 ? 12.773 -10.632 1.510 1.00 95.00 91 ILE A N 1
ATOM 676 C CA . ILE A 1 91 ? 12.073 -9.707 0.625 1.00 95.00 91 ILE A CA 1
ATOM 677 C C . ILE A 1 91 ? 12.615 -8.289 0.899 1.00 95.00 91 ILE A C 1
ATOM 679 O O . ILE A 1 91 ? 12.727 -7.882 2.051 1.00 95.00 91 ILE A O 1
ATOM 683 N N . PRO A 1 92 ? 13.054 -7.543 -0.131 1.00 97.38 92 PRO A N 1
ATOM 684 C CA . PRO A 1 92 ? 13.436 -6.145 0.041 1.00 97.38 92 PRO A CA 1
ATOM 685 C C . PRO A 1 92 ? 12.267 -5.271 0.512 1.00 97.38 92 PRO A C 1
ATOM 687 O O . PRO A 1 92 ? 11.158 -5.464 0.030 1.00 97.38 92 PRO A O 1
ATOM 690 N N . ASN A 1 93 ? 12.542 -4.280 1.366 1.00 96.69 93 ASN A N 1
ATOM 691 C CA . ASN A 1 93 ? 11.527 -3.430 1.998 1.00 96.69 93 ASN A CA 1
ATOM 692 C C . ASN A 1 93 ? 10.594 -2.756 0.979 1.00 96.69 93 ASN A C 1
ATOM 694 O O . ASN A 1 93 ? 9.401 -2.842 1.174 1.00 96.69 93 ASN A O 1
ATOM 698 N N . TYR A 1 94 ? 11.112 -2.192 -0.125 1.00 97.56 94 TYR A N 1
ATOM 699 C CA . TYR A 1 94 ? 10.281 -1.538 -1.159 1.00 97.56 94 TYR A CA 1
ATOM 700 C C . TYR A 1 94 ? 9.236 -2.462 -1.824 1.00 97.56 94 TYR A C 1
ATOM 702 O O . TYR A 1 94 ? 8.391 -2.024 -2.587 1.00 97.56 94 TYR A O 1
ATOM 710 N N . ILE A 1 95 ? 9.320 -3.780 -1.603 1.00 96.81 95 ILE A N 1
ATOM 711 C CA . ILE A 1 95 ? 8.324 -4.756 -2.066 1.00 96.81 95 ILE A CA 1
ATOM 712 C C . ILE A 1 95 ? 7.787 -5.633 -0.924 1.00 96.81 95 ILE A C 1
ATOM 714 O O . ILE A 1 95 ? 7.243 -6.716 -1.192 1.00 96.81 95 ILE A O 1
ATOM 718 N N . ASP A 1 96 ? 7.971 -5.215 0.331 1.00 95.19 96 ASP A N 1
ATOM 719 C CA . ASP A 1 96 ? 7.521 -5.912 1.536 1.00 95.19 96 ASP A CA 1
ATOM 720 C C . ASP A 1 96 ? 6.622 -5.028 2.427 1.00 95.19 96 ASP A C 1
ATOM 722 O O . ASP A 1 96 ? 7.116 -4.342 3.327 1.00 95.19 96 ASP A O 1
ATOM 726 N N . PRO A 1 97 ? 5.284 -5.132 2.273 1.00 93.12 97 PRO A N 1
ATOM 727 C CA . PRO A 1 97 ? 4.377 -4.155 2.859 1.00 93.12 97 PRO A CA 1
ATOM 728 C C . PRO A 1 97 ? 4.468 -4.009 4.385 1.00 93.12 97 PRO A C 1
ATOM 730 O O . PRO A 1 97 ? 4.106 -4.924 5.148 1.00 93.12 97 PRO A O 1
ATOM 733 N N . GLU A 1 98 ? 4.769 -2.801 4.866 1.00 91.12 98 GLU A N 1
ATOM 734 C CA . GLU A 1 98 ? 4.799 -2.445 6.280 1.00 91.12 98 GLU A CA 1
ATOM 735 C C . GLU A 1 98 ? 3.394 -2.141 6.836 1.00 91.12 98 GLU A C 1
ATOM 737 O O . GLU A 1 98 ? 2.771 -1.083 6.686 1.00 91.12 98 GLU A O 1
ATOM 742 N N . PHE A 1 99 ? 2.894 -3.073 7.645 1.00 90.81 99 PHE A N 1
ATOM 743 C CA . PHE A 1 99 ? 1.588 -2.942 8.283 1.00 90.81 99 PHE A CA 1
ATOM 744 C C . PHE A 1 99 ? 1.649 -2.303 9.682 1.00 90.81 99 PHE A C 1
ATOM 746 O O . PHE A 1 99 ? 2.267 -2.847 10.602 1.00 90.81 99 PHE A O 1
ATOM 753 N N . PHE A 1 100 ? 0.901 -1.211 9.904 1.00 93.38 100 PHE A N 1
ATOM 754 C CA . PHE A 1 100 ? 0.842 -0.526 11.206 1.00 93.38 100 PHE A CA 1
ATOM 755 C C . PHE A 1 100 ? -0.586 -0.185 11.665 1.00 93.38 100 PHE A C 1
ATOM 757 O O . PHE A 1 100 ? -1.340 0.509 10.981 1.00 93.38 100 PHE A O 1
ATOM 764 N N . ILE A 1 101 ? -0.932 -0.610 12.890 1.00 96.19 101 ILE A N 1
ATOM 765 C CA . ILE A 1 101 ? -2.173 -0.231 13.583 1.00 96.19 101 ILE A CA 1
ATOM 766 C C . ILE A 1 101 ? -1.833 0.604 14.826 1.00 96.19 101 ILE A C 1
ATOM 768 O O . ILE A 1 101 ? -1.208 0.078 15.754 1.00 96.19 101 ILE A O 1
ATOM 772 N N . PRO A 1 102 ? -2.314 1.854 14.938 1.00 96.81 102 PRO A N 1
ATOM 773 C CA . PRO A 1 102 ? -2.029 2.683 16.098 1.00 96.81 102 PRO A CA 1
ATOM 774 C C . PRO A 1 102 ? -2.727 2.153 17.357 1.00 96.81 102 PRO A C 1
ATOM 776 O O . PRO A 1 102 ? -3.838 1.616 17.334 1.00 96.81 102 PRO A O 1
ATOM 779 N N . GLU A 1 103 ? -2.074 2.349 18.499 1.00 97.38 103 GLU A N 1
ATOM 780 C CA . GLU A 1 103 ? -2.597 1.959 19.813 1.00 97.38 103 GLU A CA 1
ATOM 781 C C . GLU A 1 103 ? -3.506 3.027 20.433 1.00 97.38 103 GLU A C 1
ATOM 783 O O . GLU A 1 103 ? -4.098 2.793 21.489 1.00 97.38 103 GLU A O 1
ATOM 788 N N . ALA A 1 104 ? -3.632 4.202 19.806 1.00 97.56 104 ALA A N 1
ATOM 789 C CA . ALA A 1 104 ? -4.451 5.297 20.306 1.00 97.56 104 ALA A CA 1
ATOM 790 C C . ALA A 1 104 ? -5.033 6.180 19.193 1.00 97.56 104 ALA A C 1
ATOM 792 O O . ALA A 1 104 ? -4.421 6.333 18.141 1.00 97.56 104 ALA A O 1
ATOM 793 N N . ILE A 1 105 ? -6.185 6.796 19.473 1.00 97.62 105 ILE A N 1
ATOM 794 C CA . ILE A 1 105 ? -6.793 7.869 18.669 1.00 97.62 105 ILE A CA 1
ATOM 795 C C . ILE A 1 105 ? -7.275 9.015 19.570 1.00 97.62 105 ILE A C 1
ATOM 797 O O . ILE A 1 105 ? -7.644 8.789 20.732 1.00 97.62 105 ILE A O 1
ATOM 801 N N . SER A 1 106 ? -7.315 10.230 19.027 1.00 96.75 106 SER A N 1
ATOM 802 C CA . SER A 1 106 ? -7.835 11.434 19.678 1.00 96.75 106 SER A CA 1
ATOM 803 C C . SER A 1 106 ? -8.906 12.130 18.837 1.00 96.75 106 SER A C 1
ATOM 805 O O . SER A 1 106 ? -8.601 13.120 18.188 1.00 96.75 106 SER A O 1
ATOM 807 N N . PRO A 1 107 ? -10.162 11.635 18.838 1.00 95.38 107 PRO A N 1
ATOM 808 C CA . PRO A 1 107 ? -11.251 12.176 18.020 1.00 95.38 107 PRO A CA 1
ATOM 809 C C . PRO A 1 107 ? -11.813 13.493 18.589 1.00 95.38 107 PRO A C 1
ATOM 811 O O . PRO A 1 107 ? -12.971 13.553 19.015 1.00 95.38 107 PRO A O 1
ATOM 814 N N . ASN A 1 108 ? -10.984 14.536 18.634 1.00 92.81 108 ASN A N 1
ATOM 815 C CA . ASN A 1 108 ? -11.290 15.850 19.207 1.00 92.81 108 ASN A CA 1
ATOM 816 C C . ASN A 1 108 ? -11.585 16.924 18.129 1.00 92.81 108 ASN A C 1
ATOM 818 O O . ASN A 1 108 ? -12.017 18.033 18.460 1.00 92.81 108 ASN A O 1
ATOM 822 N N . GLY A 1 109 ? -11.395 16.587 16.848 1.00 93.56 109 GLY A N 1
ATOM 823 C CA . GLY A 1 109 ? -11.622 17.439 15.687 1.00 93.56 109 GLY A CA 1
ATOM 824 C C . GLY A 1 109 ? -10.508 18.444 15.390 1.00 93.56 109 GLY A C 1
ATOM 825 O O . GLY A 1 109 ? -10.795 19.460 14.749 1.00 93.56 109 GLY A O 1
ATOM 826 N N . ASP A 1 110 ? -9.281 18.222 15.869 1.00 95.25 110 ASP A N 1
ATOM 827 C CA . ASP A 1 110 ? -8.121 19.076 15.580 1.00 95.25 110 ASP A CA 1
ATOM 828 C C . ASP A 1 110 ? -7.373 18.706 14.285 1.00 95.25 110 ASP A C 1
ATOM 830 O O . ASP A 1 110 ? -6.559 19.503 13.811 1.00 95.25 110 ASP A O 1
ATOM 834 N N . GLY A 1 111 ? -7.725 17.580 13.658 1.00 92.94 111 GLY A N 1
ATOM 835 C CA . GLY A 1 111 ? -7.106 17.046 12.448 1.00 92.94 111 GLY A CA 1
ATOM 836 C C . GLY A 1 111 ? -6.037 15.984 12.716 1.00 92.94 111 GLY A C 1
ATOM 837 O O . GLY A 1 111 ? -5.647 15.290 11.776 1.00 92.94 111 GLY A O 1
ATOM 838 N N . ASP A 1 112 ? -5.599 15.813 13.965 1.00 94.31 112 ASP A N 1
ATOM 839 C CA . ASP A 1 112 ? -4.515 14.916 14.352 1.00 94.31 112 ASP A CA 1
ATOM 840 C C . ASP A 1 112 ? -5.059 13.679 15.090 1.00 94.31 112 ASP A C 1
ATOM 842 O O . ASP A 1 112 ? -5.628 13.746 16.179 1.00 94.31 112 ASP A O 1
ATOM 846 N N . ASN A 1 113 ? -4.822 12.492 14.521 1.00 94.75 113 ASN A N 1
ATOM 847 C CA . ASN A 1 113 ? -5.254 11.200 15.083 1.00 94.75 113 ASN A CA 1
ATOM 848 C C . ASN A 1 113 ? -6.768 11.104 15.370 1.00 94.75 113 ASN A C 1
ATOM 850 O O . ASN A 1 113 ? -7.190 10.347 16.246 1.00 94.75 113 ASN A O 1
ATOM 854 N N . ASP A 1 114 ? -7.597 11.831 14.618 1.00 95.75 114 ASP A N 1
ATOM 855 C CA . ASP A 1 114 ? -9.055 11.851 14.795 1.00 95.75 114 ASP A CA 1
ATOM 856 C C . ASP A 1 114 ? -9.741 10.517 14.461 1.00 95.75 114 ASP A C 1
ATOM 858 O O . ASP A 1 114 ? -10.865 10.252 14.894 1.00 95.75 114 ASP A O 1
ATOM 862 N N . VAL A 1 115 ? -9.084 9.671 13.668 1.00 96.81 115 VAL A N 1
ATOM 863 C CA . VAL A 1 115 ? -9.603 8.380 13.211 1.00 96.81 115 VAL A CA 1
ATOM 864 C C . VAL A 1 115 ? -8.596 7.270 13.462 1.00 96.81 115 VAL A C 1
ATOM 866 O O . VAL A 1 115 ? -7.390 7.499 13.518 1.00 96.81 115 VAL A O 1
ATOM 869 N N . LEU A 1 116 ? -9.094 6.037 13.570 1.00 97.38 116 LEU A N 1
ATOM 870 C CA . LEU A 1 116 ? -8.253 4.845 13.544 1.00 97.38 116 LEU A CA 1
ATOM 871 C C . LEU A 1 116 ? -7.736 4.641 12.119 1.00 97.38 116 LEU A C 1
ATOM 873 O O . LEU A 1 116 ? -8.364 3.947 11.319 1.00 97.38 116 LEU A O 1
ATOM 877 N N . TYR A 1 117 ? -6.626 5.291 11.800 1.00 96.81 117 TYR A N 1
ATOM 878 C CA . TYR A 1 117 ? -5.935 5.145 10.530 1.00 96.81 117 TYR A CA 1
ATOM 879 C C . TYR A 1 117 ? -4.958 3.970 10.610 1.00 96.81 117 TYR A C 1
ATOM 881 O O . TYR A 1 117 ? -4.078 3.959 11.465 1.00 96.81 117 TYR A O 1
ATOM 889 N N . ILE A 1 118 ? -5.139 2.970 9.756 1.00 95.88 118 ILE A N 1
ATOM 890 C CA . ILE A 1 118 ? -4.278 1.793 9.636 1.00 95.88 118 ILE A CA 1
ATOM 891 C C . ILE A 1 118 ? -3.473 1.951 8.347 1.00 95.88 118 ILE A C 1
ATOM 893 O O . ILE A 1 118 ? -4.074 2.019 7.273 1.00 95.88 118 ILE A O 1
ATOM 897 N N . ARG A 1 119 ? -2.145 2.018 8.460 1.00 94.88 119 ARG A N 1
ATOM 898 C CA . ARG A 1 119 ? -1.233 2.098 7.309 1.00 94.88 119 ARG A CA 1
ATOM 899 C C . ARG A 1 119 ? -1.106 0.725 6.636 1.00 94.88 119 ARG A C 1
ATOM 901 O O . ARG A 1 119 ? -1.302 -0.299 7.300 1.00 94.88 119 ARG A O 1
ATOM 908 N N . GLY A 1 120 ? -0.870 0.716 5.327 1.00 93.44 120 GLY A N 1
ATOM 909 C CA . GLY A 1 120 ? -0.840 -0.489 4.502 1.00 93.44 120 GLY A CA 1
ATOM 910 C C . GLY A 1 120 ? -2.203 -1.135 4.274 1.00 93.44 120 GLY A C 1
ATOM 911 O O . GLY A 1 120 ? -2.294 -2.253 3.780 1.00 93.44 120 GLY A O 1
ATOM 912 N N . LEU A 1 121 ? -3.310 -0.469 4.624 1.00 93.56 121 LEU A N 1
ATOM 913 C CA . LEU A 1 121 ? -4.652 -1.046 4.471 1.00 93.56 121 LEU A CA 1
ATOM 914 C C . LEU A 1 121 ? -5.067 -1.227 2.999 1.00 93.56 121 LEU A C 1
ATOM 916 O O . LEU A 1 121 ? -5.983 -2.009 2.721 1.00 93.56 121 LEU A O 1
ATOM 920 N N . LYS A 1 122 ? -4.442 -0.486 2.077 1.00 89.81 122 LYS A N 1
ATOM 921 C CA . LYS A 1 122 ? -4.759 -0.525 0.646 1.00 89.81 122 LYS A CA 1
ATOM 922 C C . LYS A 1 122 ? -4.179 -1.745 -0.065 1.00 89.81 122 LYS A C 1
ATOM 924 O O . LYS A 1 122 ? -4.875 -2.294 -0.923 1.00 89.81 122 LYS A O 1
ATOM 929 N N . THR A 1 123 ? -3.024 -2.232 0.395 1.00 91.94 123 THR A N 1
ATOM 930 C CA . THR A 1 123 ? -2.374 -3.446 -0.110 1.00 91.94 123 THR A CA 1
ATOM 931 C C . THR A 1 123 ? -3.380 -4.591 -0.305 1.00 91.94 123 THR A C 1
ATOM 933 O O . THR A 1 123 ? -4.340 -4.800 0.465 1.00 91.94 123 THR A O 1
ATOM 936 N N . LYS A 1 124 ? -3.142 -5.426 -1.324 1.00 87.50 124 LYS A N 1
ATOM 937 C CA . LYS A 1 124 ? -3.984 -6.598 -1.647 1.00 87.50 124 LYS A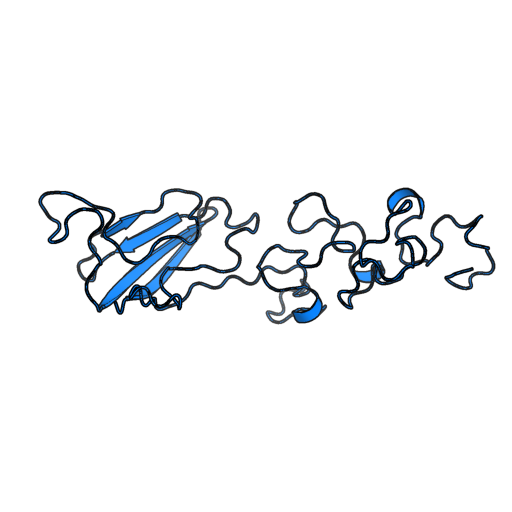 CA 1
ATOM 938 C C . LYS A 1 124 ? -4.288 -7.481 -0.432 1.00 87.50 124 LYS A C 1
ATOM 940 O O . LYS A 1 124 ? -5.368 -8.082 -0.359 1.00 87.50 124 LYS A O 1
ATOM 945 N N . SER A 1 125 ? -3.345 -7.578 0.507 1.00 87.94 125 SER A N 1
ATOM 946 C CA . SER A 1 125 ? -3.447 -8.387 1.722 1.00 87.94 125 SER A CA 1
ATOM 947 C C . SER A 1 125 ? -4.560 -7.921 2.662 1.00 87.94 125 SER A C 1
ATOM 949 O O . SER A 1 125 ? -5.181 -8.763 3.323 1.00 87.94 125 SER A O 1
ATOM 951 N N . TYR A 1 126 ? -4.862 -6.621 2.693 1.00 92.50 126 TYR A N 1
ATOM 952 C CA . TYR A 1 126 ? -5.813 -6.035 3.639 1.00 92.50 126 TYR A CA 1
ATOM 953 C C . TYR A 1 126 ? -7.057 -5.411 2.990 1.00 92.50 126 TYR A C 1
ATOM 955 O O . TYR A 1 126 ? -7.942 -4.948 3.709 1.00 92.50 126 TYR A O 1
ATOM 963 N N . LYS A 1 127 ? -7.231 -5.526 1.665 1.00 90.75 127 LYS A N 1
A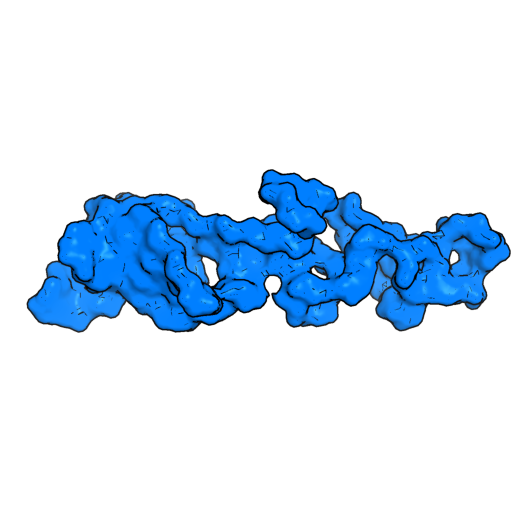TOM 964 C CA . LYS A 1 127 ? -8.406 -5.017 0.919 1.00 90.75 127 LYS A CA 1
ATOM 965 C C . LYS A 1 127 ? -9.785 -5.349 1.521 1.00 90.75 127 LYS A C 1
ATOM 967 O O . LYS A 1 127 ? -10.740 -4.586 1.376 1.00 90.75 127 LYS A O 1
ATOM 972 N N . ASP A 1 128 ? -9.908 -6.515 2.162 1.00 94.56 128 ASP A N 1
ATOM 973 C CA . ASP A 1 128 ? -11.144 -7.045 2.757 1.00 94.56 128 ASP A CA 1
ATOM 974 C C . ASP A 1 128 ? -11.121 -6.991 4.294 1.00 94.56 128 ASP A C 1
ATOM 976 O O . ASP A 1 128 ? -11.996 -7.573 4.946 1.00 94.56 128 ASP A O 1
ATOM 980 N N . ALA A 1 129 ? -10.133 -6.309 4.878 1.00 96.38 129 ALA A N 1
ATOM 981 C CA . ALA A 1 129 ? -9.931 -6.275 6.313 1.00 96.38 129 ALA A CA 1
ATOM 982 C C . ALA A 1 129 ? -11.116 -5.644 7.051 1.00 96.38 129 ALA A C 1
ATOM 984 O O . ALA A 1 129 ? -11.802 -4.750 6.553 1.00 96.38 129 ALA A O 1
ATOM 985 N N . GLU A 1 130 ? -11.363 -6.134 8.257 1.00 97.06 130 GLU A N 1
ATOM 986 C CA . GLU A 1 130 ? -12.467 -5.728 9.115 1.00 97.06 130 GLU A CA 1
ATOM 987 C C . GLU A 1 130 ? -11.944 -5.399 10.512 1.00 97.06 130 GLU A C 1
ATOM 989 O O . GLU A 1 130 ? -11.100 -6.117 11.051 1.00 97.06 130 GLU A O 1
ATOM 994 N N . ILE A 1 131 ? -12.489 -4.342 11.116 1.00 97.25 131 ILE A N 1
ATOM 995 C CA . ILE A 1 131 ? -12.253 -4.003 12.516 1.00 97.25 131 ILE A CA 1
ATOM 996 C C . ILE A 1 131 ? -13.510 -4.221 13.352 1.00 97.25 131 ILE A C 1
ATOM 998 O O . ILE A 1 131 ? -14.625 -3.856 12.963 1.00 97.25 131 ILE A O 1
ATOM 1002 N N . LEU A 1 132 ? -13.308 -4.787 14.537 1.00 96.50 132 LEU A N 1
ATOM 1003 C CA . LEU A 1 132 ? -14.289 -4.857 15.611 1.00 96.50 132 LEU A CA 1
ATOM 1004 C C . LEU A 1 132 ? -13.708 -4.173 16.841 1.00 96.50 132 LEU A C 1
ATOM 1006 O O . LEU A 1 132 ? -12.550 -4.400 17.190 1.00 96.50 132 LEU A O 1
ATOM 1010 N N . ILE A 1 133 ? -14.524 -3.382 17.527 1.00 96.38 133 ILE A N 1
ATOM 1011 C CA . ILE A 1 133 ? -14.118 -2.677 18.741 1.00 96.38 133 ILE A CA 1
ATOM 1012 C C . ILE A 1 133 ? -15.014 -3.124 19.881 1.00 96.38 133 ILE A C 1
ATOM 1014 O O . ILE A 1 133 ? -16.239 -3.089 19.763 1.00 96.38 133 ILE A O 1
ATOM 1018 N N . PHE A 1 134 ? -14.408 -3.489 21.005 1.00 95.38 134 PHE A N 1
ATOM 1019 C CA . PHE A 1 134 ? -15.103 -3.887 22.220 1.00 95.38 134 PHE A CA 1
ATOM 1020 C C . PHE A 1 134 ? -14.724 -2.972 23.375 1.00 95.38 134 PHE A C 1
ATOM 1022 O O . PHE A 1 134 ? -13.574 -2.563 23.524 1.00 95.38 134 PHE A O 1
ATOM 1029 N N . ASN A 1 135 ? -15.689 -2.672 24.236 1.00 93.81 135 ASN A N 1
ATOM 1030 C CA . ASN A 1 135 ? -15.401 -2.002 25.497 1.00 93.81 135 ASN A CA 1
ATOM 1031 C C . ASN A 1 135 ? -14.813 -2.981 26.534 1.00 93.81 135 ASN A C 1
ATOM 1033 O O . ASN A 1 135 ? -14.767 -4.197 26.333 1.00 93.81 135 ASN A O 1
ATOM 1037 N N . ARG A 1 136 ? -14.426 -2.453 27.701 1.00 92.69 136 ARG A N 1
ATOM 1038 C CA . ARG A 1 136 ? -13.841 -3.230 28.812 1.00 92.69 136 ARG A CA 1
ATOM 1039 C C . ARG A 1 136 ? -14.704 -4.378 29.358 1.00 92.69 136 ARG A C 1
ATOM 1041 O O . ARG A 1 136 ? -14.199 -5.205 30.108 1.00 92.69 136 ARG A O 1
ATOM 1048 N N . TRP A 1 137 ? -15.999 -4.408 29.040 1.00 90.75 137 TRP A N 1
ATOM 1049 C CA . TRP A 1 137 ? -16.927 -5.463 29.458 1.00 90.75 137 TRP A CA 1
ATOM 1050 C C . TRP A 1 137 ? -17.121 -6.541 28.383 1.00 90.75 137 TRP A C 1
ATOM 1052 O O . TRP A 1 137 ? -17.940 -7.438 28.570 1.00 90.75 137 TRP A O 1
ATOM 1062 N N . GLY A 1 138 ? -16.388 -6.464 27.267 1.00 90.44 138 GLY A N 1
ATOM 1063 C CA . GLY A 1 138 ? -16.517 -7.394 26.145 1.00 90.44 138 GLY A CA 1
ATOM 1064 C C . GLY A 1 138 ? -17.753 -7.141 25.281 1.00 90.44 138 GLY A C 1
ATOM 1065 O O . GLY A 1 138 ? -18.143 -8.007 24.504 1.00 90.44 138 GLY A O 1
ATOM 1066 N N . GLN A 1 139 ? -18.388 -5.974 25.410 1.00 90.81 139 GLN A N 1
ATOM 1067 C CA . GLN A 1 139 ? -19.488 -5.575 24.537 1.00 90.81 139 GLN A CA 1
ATOM 1068 C C . GLN A 1 139 ? -18.922 -4.898 23.287 1.00 90.81 139 GLN A C 1
ATOM 1070 O O . GLN A 1 139 ? -18.155 -3.941 23.403 1.00 90.81 139 GLN A O 1
ATOM 1075 N N . GLU A 1 140 ? -19.321 -5.390 22.112 1.00 92.44 140 GLU A N 1
ATOM 1076 C CA . GLU A 1 140 ? -19.035 -4.751 20.824 1.00 92.44 140 GLU A CA 1
ATOM 1077 C C . GLU A 1 140 ? -19.623 -3.335 20.833 1.00 92.44 140 GLU A C 1
ATOM 1079 O O . GLU A 1 140 ? -20.751 -3.127 21.282 1.00 92.44 140 GLU A O 1
ATOM 1084 N N . VAL A 1 141 ? -18.850 -2.355 20.382 1.00 91.94 141 VAL A N 1
ATOM 1085 C CA . VAL A 1 141 ? -19.269 -0.953 20.254 1.00 91.94 141 VAL A CA 1
ATOM 1086 C C . VAL A 1 141 ? -19.154 -0.453 18.819 1.00 91.94 141 VAL A C 1
ATOM 1088 O O . VAL A 1 141 ? -19.825 0.512 18.457 1.00 91.94 141 VAL A O 1
ATOM 1091 N N . PHE A 1 142 ? -18.350 -1.115 17.986 1.00 93.12 142 PHE A N 1
ATOM 1092 C CA . PHE A 1 142 ? -18.219 -0.794 16.572 1.00 93.12 142 PHE A CA 1
ATOM 1093 C C . PHE A 1 142 ? -17.811 -2.020 15.752 1.00 93.12 142 PHE A C 1
ATOM 1095 O O . PHE A 1 142 ? -17.090 -2.894 16.236 1.00 93.12 142 PHE A O 1
ATOM 1102 N N . LYS A 1 143 ? -18.259 -2.034 14.496 1.00 94.12 143 LYS A N 1
ATOM 1103 C CA . LYS A 1 143 ? -17.922 -3.018 13.474 1.00 94.12 143 LYS A CA 1
ATOM 1104 C C . LYS A 1 143 ? -17.906 -2.332 12.112 1.00 94.12 143 LYS A C 1
ATOM 1106 O O . LYS A 1 143 ? -18.915 -1.741 11.727 1.00 94.12 143 LYS A O 1
ATOM 1111 N N . SER A 1 144 ? -16.797 -2.428 11.380 1.00 94.12 144 SER A N 1
ATOM 1112 C CA . SER A 1 144 ? -16.677 -1.798 10.056 1.00 94.12 144 SER A CA 1
ATOM 1113 C C . SER A 1 144 ? -17.378 -2.572 8.940 1.00 94.12 144 SER A C 1
ATOM 1115 O O . SER A 1 144 ? -17.743 -1.984 7.925 1.00 94.12 144 SER A O 1
ATOM 1117 N N . GLY A 1 145 ? -17.536 -3.892 9.093 1.00 93.31 145 GLY A N 1
ATOM 1118 C CA . GLY A 1 145 ? -17.695 -4.775 7.940 1.00 93.31 145 GLY A CA 1
ATOM 1119 C C . GLY A 1 145 ? -16.372 -4.943 7.183 1.00 93.31 145 GLY A C 1
ATOM 1120 O O . GLY A 1 145 ? -15.334 -4.423 7.596 1.00 93.31 145 GLY A O 1
ATOM 1121 N N . LYS A 1 146 ? -16.412 -5.679 6.069 1.00 95.38 146 LYS A N 1
ATOM 1122 C CA . LYS A 1 146 ? -15.238 -5.901 5.214 1.00 95.38 146 LYS A CA 1
ATOM 1123 C C . LYS A 1 146 ? -14.804 -4.633 4.489 1.00 95.38 146 LYS A C 1
ATOM 1125 O O . LYS A 1 146 ? -15.651 -3.862 4.038 1.00 95.38 146 LYS A O 1
ATOM 1130 N N . GLY A 1 147 ? -13.496 -4.502 4.307 1.00 95.06 14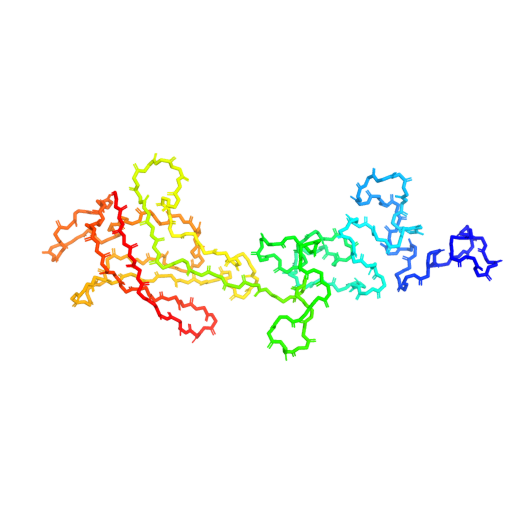7 GLY A N 1
ATOM 1131 C CA . GLY A 1 147 ? -12.877 -3.391 3.600 1.00 95.06 147 GLY A CA 1
ATOM 1132 C C . GLY A 1 147 ? -13.007 -2.098 4.389 1.00 95.06 147 GLY A C 1
ATOM 1133 O O . GLY A 1 147 ? -13.569 -1.128 3.879 1.00 95.06 147 GLY A O 1
ATOM 1134 N N . TYR A 1 148 ? -12.527 -2.105 5.636 1.00 96.44 148 TYR A N 1
ATOM 1135 C CA . TYR A 1 148 ? -12.391 -0.901 6.453 1.00 96.44 148 TYR A CA 1
ATOM 1136 C C . TYR A 1 148 ? -11.706 0.229 5.659 1.00 96.44 148 TYR A C 1
ATOM 1138 O O . TYR A 1 148 ? -10.905 -0.026 4.765 1.00 96.44 148 TYR A O 1
ATOM 1146 N N . LYS A 1 149 ? -12.084 1.484 5.928 1.00 94.94 149 LYS A N 1
ATOM 1147 C CA . LYS A 1 149 ? -11.759 2.645 5.077 1.00 94.94 149 LYS A CA 1
ATOM 1148 C C . LYS A 1 149 ? -10.988 3.748 5.803 1.00 94.94 149 LYS A C 1
ATOM 1150 O O . LYS A 1 149 ? -11.064 4.891 5.372 1.00 94.94 149 LYS A O 1
ATOM 1155 N N . ASN A 1 150 ? -10.322 3.436 6.919 1.00 96.19 150 ASN A N 1
ATOM 1156 C CA . ASN A 1 150 ? -9.579 4.425 7.716 1.00 96.19 150 ASN A CA 1
ATOM 1157 C C . ASN A 1 150 ? -10.415 5.655 8.115 1.00 96.19 150 ASN A C 1
ATOM 1159 O O . ASN A 1 150 ? -9.958 6.789 8.058 1.00 96.19 150 ASN A O 1
ATOM 1163 N N . ASN A 1 151 ? -11.676 5.438 8.500 1.00 94.25 151 ASN A N 1
ATOM 1164 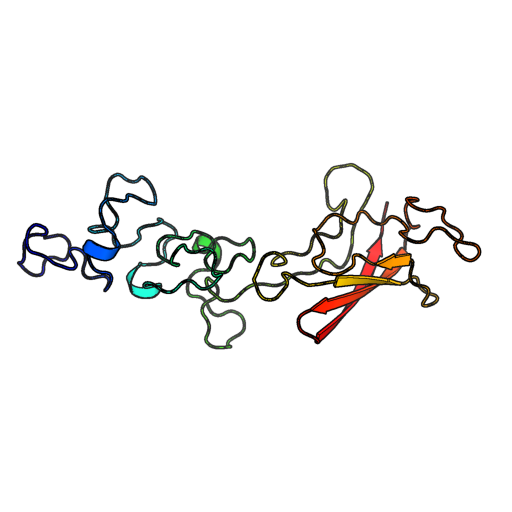C CA . ASN A 1 151 ? -12.646 6.517 8.712 1.00 94.25 151 ASN A CA 1
ATOM 1165 C C . ASN A 1 151 ? -13.381 6.459 10.059 1.00 94.25 151 ASN A C 1
ATOM 1167 O O . ASN A 1 151 ? -14.304 7.244 10.288 1.00 94.25 151 ASN A O 1
ATOM 1171 N N . TRP A 1 152 ? -13.030 5.526 10.946 1.00 95.31 152 TRP A N 1
ATOM 1172 C CA . TRP A 1 152 ? -13.710 5.402 12.229 1.00 95.31 152 TRP A CA 1
ATOM 1173 C C . TRP A 1 152 ? -13.079 6.314 13.284 1.00 95.31 152 TRP A C 1
ATOM 1175 O O . TRP A 1 152 ? -11.978 6.057 13.765 1.00 95.31 152 TRP A O 1
ATOM 1185 N N . GLY A 1 153 ? -13.815 7.359 13.669 1.00 93.94 153 GLY A N 1
ATOM 1186 C CA . GLY A 1 153 ? -13.412 8.357 14.667 1.00 93.94 153 GLY A CA 1
ATOM 1187 C C . GLY A 1 153 ? -13.942 8.096 16.074 1.00 93.94 153 GLY A C 1
ATOM 1188 O O . GLY A 1 153 ? -14.452 9.001 16.726 1.00 93.94 153 GLY A O 1
ATOM 1189 N N . GLY A 1 154 ? -13.920 6.845 16.541 1.00 92.88 154 GLY A N 1
ATOM 1190 C CA . GLY A 1 154 ? -14.247 6.544 17.940 1.00 92.88 154 GLY A CA 1
ATOM 1191 C C . GLY A 1 154 ? -15.731 6.647 18.316 1.00 92.88 154 GLY A C 1
ATOM 1192 O O . GLY A 1 154 ? -16.049 6.738 19.500 1.00 92.88 154 GLY A O 1
ATOM 1193 N N . THR A 1 155 ? -16.661 6.631 17.358 1.00 90.75 155 THR A N 1
ATOM 1194 C CA . THR A 1 155 ? -18.108 6.682 17.640 1.00 90.75 155 THR A CA 1
ATOM 1195 C C . THR A 1 155 ? -18.736 5.296 17.782 1.00 90.75 155 THR A C 1
ATOM 1197 O O . THR A 1 155 ? -18.370 4.365 17.059 1.00 90.75 155 THR A O 1
ATOM 1200 N N . SER A 1 156 ? -19.748 5.156 18.643 1.00 84.75 156 SER A N 1
ATOM 1201 C CA . SER A 1 156 ? -20.542 3.924 18.745 1.00 84.75 156 SER A CA 1
ATOM 1202 C C . SER A 1 156 ? -21.322 3.662 17.452 1.00 84.75 156 SER A C 1
ATOM 1204 O O . SER A 1 156 ? -22.145 4.479 17.032 1.00 84.75 156 SER A O 1
ATOM 1206 N N . GLY A 1 157 ? -21.106 2.492 16.846 1.00 71.88 157 GLY A N 1
ATOM 1207 C CA . GLY A 1 157 ? -21.881 1.998 15.702 1.00 71.88 157 GLY A CA 1
ATOM 1208 C C . GLY A 1 157 ? -23.176 1.282 16.105 1.00 71.88 157 GLY A C 1
ATOM 1209 O O . GLY A 1 157 ? -24.000 0.966 15.249 1.00 71.88 157 GLY A O 1
ATOM 1210 N N . ILE A 1 158 ? -23.378 1.023 17.404 1.00 61.97 158 ILE A N 1
ATOM 1211 C CA . ILE A 1 158 ? -24.534 0.282 17.917 1.00 61.97 158 ILE A CA 1
ATOM 1212 C C . ILE A 1 158 ? -25.526 1.249 18.564 1.00 61.97 158 ILE A C 1
ATOM 1214 O O . ILE A 1 158 ? -25.270 1.812 19.627 1.00 61.97 158 ILE A O 1
ATOM 1218 N N . GLY A 1 159 ? -26.694 1.402 17.938 1.00 52.34 159 GLY A N 1
ATOM 1219 C CA . GLY A 1 159 ? -27.871 2.011 18.551 1.00 52.34 159 GLY A CA 1
ATOM 1220 C C . GLY A 1 159 ? -28.847 0.932 19.019 1.00 52.34 159 GLY A C 1
ATOM 1221 O O . GLY A 1 159 ? -29.558 0.351 18.201 1.00 52.34 159 GLY A O 1
ATOM 1222 N N . GLY A 1 160 ? -28.921 0.651 20.323 1.00 44.59 160 GLY A N 1
ATOM 1223 C CA . GLY A 1 160 ? -29.948 -0.256 20.844 1.00 44.59 160 GLY A CA 1
ATOM 1224 C C . GLY A 1 160 ? -29.845 -0.564 22.337 1.00 44.59 160 GLY A C 1
ATOM 1225 O O . GLY A 1 160 ? -28.753 -0.775 22.838 1.00 44.59 160 GLY A O 1
ATOM 1226 N N . LYS A 1 161 ? -31.020 -0.626 22.993 1.00 44.12 161 LYS A N 1
ATOM 1227 C CA . LYS A 1 161 ? -31.471 -1.004 24.367 1.00 44.12 161 LYS A CA 1
ATOM 1228 C C . LYS A 1 161 ? -30.477 -1.382 25.498 1.00 44.12 161 LYS A C 1
ATOM 1230 O O . LYS A 1 161 ? -30.868 -1.285 26.658 1.00 44.12 161 LYS A O 1
ATOM 1235 N N . TYR A 1 162 ? -29.253 -1.808 25.206 1.00 46.34 162 TYR A N 1
ATOM 1236 C CA . TYR A 1 162 ? -28.190 -2.166 26.153 1.00 46.34 162 TYR A CA 1
ATOM 1237 C C . TYR A 1 162 ? -26.899 -1.342 25.974 1.00 46.34 162 TYR A C 1
ATOM 1239 O O . TYR A 1 162 ? -25.914 -1.601 26.663 1.00 46.34 162 TYR A O 1
ATOM 1247 N N . THR A 1 163 ? -26.872 -0.360 25.069 1.00 47.22 163 THR A N 1
ATOM 1248 C CA . THR A 1 163 ? -25.794 0.633 24.966 1.00 47.22 163 THR A CA 1
ATOM 1249 C C . THR A 1 163 ? -26.179 1.903 25.722 1.00 47.22 163 THR A C 1
ATOM 1251 O O . THR A 1 163 ? -27.313 2.369 25.643 1.00 47.22 163 THR A O 1
ATOM 1254 N N . VAL A 1 164 ? -25.232 2.463 26.479 1.00 52.06 164 VAL A N 1
ATOM 1255 C CA . VAL A 1 164 ? -25.371 3.795 27.100 1.00 52.06 164 VAL A CA 1
ATOM 1256 C C . VAL A 1 164 ? -25.248 4.906 26.042 1.00 52.06 164 VAL A C 1
ATOM 1258 O O . VAL A 1 164 ? -25.677 6.024 26.297 1.00 52.06 164 VAL A O 1
ATOM 1261 N N . TYR A 1 165 ? -24.741 4.573 24.848 1.00 51.66 165 TYR A N 1
ATOM 1262 C CA . TYR A 1 165 ? -24.519 5.498 23.738 1.00 51.66 165 TYR A CA 1
ATOM 1263 C C . TYR A 1 165 ? -25.573 5.323 22.646 1.00 51.66 165 TYR A C 1
ATOM 1265 O O . TYR A 1 165 ? -25.847 4.194 22.209 1.00 51.66 165 TYR A O 1
ATOM 1273 N N . ALA A 1 166 ? -26.162 6.434 22.207 1.00 53.00 166 ALA A N 1
ATOM 1274 C CA . ALA A 1 166 ? -26.928 6.472 20.968 1.00 53.00 166 ALA A CA 1
ATOM 1275 C C . ALA A 1 166 ? -25.975 6.283 19.772 1.00 53.00 166 ALA A C 1
ATOM 1277 O O . ALA A 1 166 ? -24.783 6.578 19.859 1.00 53.00 166 ALA A O 1
ATOM 1278 N N . GLY A 1 167 ? -26.480 5.757 18.652 1.00 57.91 167 GLY A N 1
ATOM 1279 C CA . GLY A 1 167 ? -25.663 5.616 17.442 1.00 57.91 167 GLY A CA 1
ATOM 1280 C C . GLY A 1 167 ? -25.033 6.959 17.052 1.00 57.91 167 GLY A 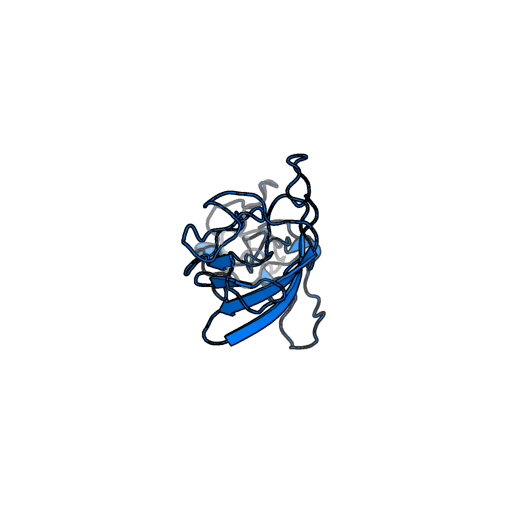C 1
ATOM 1281 O O . GLY A 1 167 ? -25.725 7.977 17.069 1.00 57.91 167 GLY A O 1
ATOM 1282 N N . ASN A 1 168 ? -23.743 6.936 16.708 1.00 68.38 168 ASN A N 1
ATOM 1283 C CA . ASN A 1 168 ? -22.887 8.085 16.378 1.00 68.38 168 ASN A CA 1
ATOM 1284 C C . ASN A 1 168 ? -22.433 8.974 17.553 1.00 68.38 168 ASN A C 1
ATOM 1286 O O . ASN A 1 168 ? -21.832 10.018 17.311 1.00 68.38 168 ASN A O 1
ATOM 1290 N N . GLU A 1 169 ? -22.662 8.595 18.812 1.00 81.62 169 GLU A N 1
ATOM 1291 C CA . GLU A 1 169 ? -22.022 9.285 19.942 1.00 81.62 169 GLU A CA 1
ATOM 1292 C C . GLU A 1 169 ? -20.556 8.859 20.095 1.00 81.62 169 GLU A C 1
ATOM 1294 O O . GLU A 1 169 ? -20.222 7.684 19.909 1.00 81.62 169 GLU A O 1
ATOM 1299 N N . LEU A 1 170 ? -19.691 9.814 20.457 1.00 88.38 170 LEU A N 1
ATOM 1300 C CA . LEU A 1 170 ? -18.298 9.543 20.809 1.00 88.38 170 LEU A CA 1
ATOM 1301 C C . LEU A 1 170 ? -18.236 8.603 22.011 1.00 88.38 170 LEU A C 1
ATOM 1303 O O . LEU A 1 170 ? -18.921 8.793 23.021 1.00 88.38 170 LEU A O 1
ATOM 1307 N N . LEU A 1 171 ? -17.394 7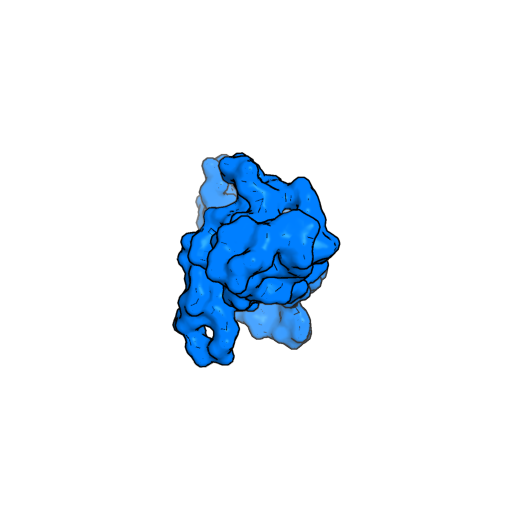.584 21.895 1.00 91.44 171 LEU A N 1
ATOM 1308 C CA . LEU A 1 171 ? -17.094 6.695 22.997 1.00 91.44 171 LEU A CA 1
ATOM 1309 C C . LEU A 1 171 ? -16.295 7.455 24.071 1.00 91.44 171 LEU A C 1
ATOM 1311 O O . LEU A 1 171 ? -15.452 8.288 23.736 1.00 91.44 171 LEU A O 1
ATOM 1315 N N . PRO A 1 172 ? -16.523 7.181 25.367 1.00 92.44 172 PRO A N 1
ATOM 1316 C CA . PRO A 1 172 ? -15.759 7.822 26.426 1.00 92.44 172 PRO A CA 1
ATOM 1317 C C . PRO A 1 172 ? -14.277 7.499 26.343 1.00 92.44 172 PRO A C 1
ATOM 1319 O O . PRO A 1 172 ? -13.891 6.419 25.884 1.00 92.44 172 PRO A O 1
ATOM 1322 N N . GLU A 1 173 ? -13.483 8.380 26.941 1.00 95.88 173 GLU A N 1
ATOM 1323 C CA . GLU A 1 173 ? -12.067 8.141 27.165 1.00 95.88 173 GLU A CA 1
ATOM 1324 C C . GLU A 1 173 ? -11.827 6.801 27.880 1.00 95.88 173 GLU A C 1
ATOM 1326 O O . GLU A 1 173 ? -12.477 6.460 28.880 1.00 95.88 173 GLU A O 1
ATOM 1331 N N . GLY A 1 174 ? -10.873 6.027 27.369 1.00 96.50 174 GLY A N 1
ATOM 1332 C CA . GLY A 1 174 ? -10.462 4.782 27.997 1.00 96.50 174 GLY A CA 1
ATOM 1333 C C . GLY A 1 174 ? -9.872 3.760 27.041 1.00 96.50 174 GLY A C 1
ATOM 1334 O O . GLY A 1 174 ? -9.655 4.016 25.862 1.00 96.50 174 GLY A O 1
ATOM 1335 N N . ILE A 1 175 ? -9.613 2.577 27.598 1.00 97.19 175 ILE A N 1
ATOM 1336 C CA . ILE A 1 175 ? -9.084 1.425 26.870 1.00 97.19 175 ILE A CA 1
ATOM 1337 C C . ILE A 1 175 ? -10.240 0.589 26.313 1.00 97.19 175 ILE A C 1
ATOM 1339 O O . ILE A 1 175 ? -11.176 0.230 27.040 1.00 97.19 175 ILE A O 1
ATOM 1343 N N . TYR A 1 176 ? -10.107 0.256 25.038 1.00 97.25 176 TYR A N 1
ATOM 1344 C CA . TYR A 1 176 ? -10.945 -0.621 24.238 1.00 97.25 176 TYR A CA 1
ATOM 1345 C C . TYR A 1 176 ? -10.097 -1.777 23.700 1.00 97.25 176 TYR A C 1
ATOM 1347 O O . TYR A 1 176 ? -8.867 -1.732 23.728 1.00 97.25 176 TYR A O 1
ATOM 1355 N N . TYR A 1 177 ? -10.760 -2.816 23.210 1.00 97.75 177 TYR A N 1
ATOM 1356 C CA . TYR A 1 177 ? -10.121 -3.944 22.544 1.00 97.75 177 TYR A CA 1
ATOM 1357 C C . TYR A 1 177 ? -10.443 -3.891 21.054 1.00 97.75 177 TYR A C 1
ATOM 1359 O O . TYR A 1 177 ? -11.617 -3.928 20.682 1.00 97.75 177 TYR A O 1
ATOM 1367 N N . LEU A 1 178 ? -9.408 -3.810 20.222 1.00 98.19 178 LEU A N 1
ATOM 1368 C CA . LEU A 1 178 ? -9.497 -3.896 18.769 1.00 98.19 178 LEU A CA 1
ATOM 1369 C C . LEU A 1 178 ? -9.253 -5.342 18.336 1.00 98.19 178 LEU A C 1
ATOM 1371 O O . LEU A 1 178 ? -8.279 -5.968 18.755 1.00 98.19 178 LEU A O 1
ATOM 1375 N N . ILE A 1 179 ? -10.120 -5.848 17.465 1.00 98.00 179 ILE A N 1
ATOM 1376 C CA . ILE A 1 179 ? -9.907 -7.077 16.706 1.00 98.00 179 ILE A CA 1
ATOM 1377 C C . ILE A 1 179 ? -9.830 -6.695 15.230 1.00 98.00 179 ILE A C 1
ATOM 1379 O O . ILE A 1 179 ? -10.799 -6.175 14.681 1.00 98.00 179 ILE A O 1
ATOM 1383 N N . PHE A 1 180 ? -8.690 -6.969 14.607 1.00 97.81 180 PHE A N 1
ATOM 1384 C CA . PHE A 1 180 ? -8.437 -6.786 13.184 1.00 97.81 180 PHE A CA 1
ATOM 1385 C C . PHE A 1 180 ? -8.469 -8.150 12.487 1.00 97.81 180 PHE A C 1
ATOM 1387 O O . PHE A 1 180 ? -7.764 -9.081 12.882 1.00 97.81 180 PHE A O 1
ATOM 1394 N N . ILE A 1 181 ? -9.322 -8.294 11.476 1.00 97.19 181 ILE A N 1
ATOM 1395 C CA . ILE A 1 181 ? -9.559 -9.551 10.762 1.00 97.19 181 ILE A CA 1
ATOM 1396 C C . ILE A 1 181 ? -9.181 -9.355 9.301 1.00 97.19 181 ILE A C 1
ATOM 1398 O O . ILE A 1 181 ? -9.732 -8.482 8.641 1.00 97.19 181 ILE A O 1
ATOM 1402 N N . TYR A 1 182 ? -8.295 -10.198 8.778 1.00 95.44 182 TYR A N 1
ATOM 1403 C CA . TYR A 1 182 ? -7.818 -10.137 7.393 1.00 95.44 182 TYR A CA 1
ATOM 1404 C C . TYR A 1 182 ? -7.423 -11.538 6.929 1.00 95.44 182 TYR A C 1
ATOM 1406 O O . TYR A 1 182 ? -6.862 -12.300 7.708 1.00 95.44 182 TYR A O 1
ATOM 1414 N N . ASN A 1 183 ? -7.746 -11.932 5.693 1.00 92.75 183 ASN A N 1
ATOM 1415 C CA . ASN A 1 183 ? -7.358 -13.231 5.110 1.00 92.75 183 ASN A CA 1
ATOM 1416 C C . ASN A 1 183 ? -7.553 -14.465 6.028 1.00 92.75 183 ASN A C 1
ATOM 1418 O O . ASN A 1 183 ? -6.763 -15.406 6.012 1.00 92.75 183 ASN A O 1
ATOM 1422 N N . GLY A 1 184 ? -8.605 -14.467 6.859 1.00 92.06 184 GLY A N 1
ATOM 1423 C CA . GLY A 1 184 ? -8.882 -15.534 7.835 1.00 92.06 184 GLY A CA 1
ATOM 1424 C C . GLY A 1 184 ? -7.983 -15.540 9.081 1.00 92.06 184 GLY A C 1
ATOM 1425 O O . GLY A 1 184 ? -8.161 -16.395 9.948 1.00 92.06 184 GLY A O 1
ATOM 1426 N N . LYS A 1 185 ? -7.046 -14.596 9.189 1.00 94.44 185 LYS A N 1
ATOM 1427 C CA . LYS A 1 185 ? -6.233 -14.307 10.371 1.00 94.44 185 LYS A CA 1
ATOM 1428 C C . LYS A 1 185 ? -6.928 -13.273 11.259 1.00 94.44 185 LYS A C 1
ATOM 1430 O O . LYS A 1 185 ? -7.771 -12.491 10.815 1.00 94.44 185 LYS A O 1
ATOM 1435 N N . THR A 1 186 ? -6.549 -13.278 12.530 1.00 96.00 186 THR A N 1
ATOM 1436 C CA . THR A 1 186 ? -7.001 -12.303 13.520 1.00 96.00 186 THR A CA 1
ATOM 1437 C C . THR A 1 186 ? -5.802 -11.762 14.277 1.00 96.00 186 THR A C 1
ATOM 1439 O O . THR A 1 186 ? -5.030 -12.537 14.840 1.00 96.00 186 THR A O 1
ATOM 1442 N N . LEU A 1 187 ? -5.691 -10.439 14.316 1.00 95.69 187 LEU A N 1
ATOM 1443 C CA . LEU A 1 187 ? -4.811 -9.703 15.211 1.00 95.69 187 LEU A CA 1
ATOM 1444 C C . LEU A 1 187 ? -5.678 -8.974 16.240 1.00 95.69 187 LEU A C 1
ATOM 1446 O O . LEU A 1 187 ? -6.791 -8.544 15.942 1.00 95.69 187 LEU A O 1
ATOM 1450 N N . SER A 1 188 ? -5.196 -8.864 17.473 1.00 96.12 188 SER A N 1
ATOM 1451 C CA . SER A 1 188 ? -5.909 -8.146 18.526 1.00 96.12 188 SER A CA 1
ATOM 1452 C C . SER A 1 188 ? -4.953 -7.303 19.347 1.00 96.12 188 SER A C 1
ATOM 1454 O O . SER A 1 188 ? -3.906 -7.807 19.752 1.00 96.12 188 SER A O 1
ATOM 1456 N N . GLN A 1 189 ? -5.352 -6.072 19.654 1.00 97.31 189 GLN A N 1
ATOM 1457 C CA . GLN A 1 189 ? -4.589 -5.164 20.506 1.00 97.31 189 GLN A CA 1
ATOM 1458 C C . GLN A 1 189 ? -5.504 -4.292 21.362 1.00 97.31 189 GLN A C 1
ATOM 1460 O O . GLN A 1 189 ? -6.715 -4.207 21.142 1.00 97.31 189 GLN A O 1
ATOM 1465 N N . ASN A 1 190 ? -4.915 -3.644 22.363 1.00 97.81 190 ASN A N 1
ATOM 1466 C CA . ASN A 1 190 ? -5.603 -2.576 23.074 1.00 97.81 190 ASN A CA 1
ATOM 1467 C C . ASN A 1 190 ? -5.639 -1.323 22.192 1.00 97.81 190 ASN A C 1
ATOM 1469 O O . ASN A 1 190 ? -4.694 -1.053 21.457 1.00 97.81 190 ASN A O 1
ATOM 1473 N N . LEU A 1 191 ? -6.714 -0.551 22.308 1.00 98.19 191 LEU A N 1
ATOM 1474 C CA . LEU A 1 191 ? -6.861 0.759 21.687 1.00 98.19 191 LEU A CA 1
ATOM 1475 C C . LEU A 1 191 ? -7.266 1.772 22.755 1.00 98.19 191 LEU A C 1
ATOM 1477 O O . LEU A 1 191 ? -8.272 1.591 23.443 1.00 98.19 191 LEU A O 1
ATOM 1481 N N . TYR A 1 192 ? -6.501 2.842 22.895 1.00 98.25 192 TYR A N 1
ATOM 1482 C CA . TYR A 1 192 ? -6.840 3.968 23.747 1.00 98.25 192 TYR A CA 1
ATOM 1483 C C . TYR A 1 192 ? -7.612 5.029 22.959 1.00 98.25 192 TYR A C 1
ATOM 1485 O O . TYR A 1 192 ? -7.210 5.419 21.869 1.00 98.25 192 TYR A O 1
ATOM 1493 N N . ILE A 1 193 ? -8.717 5.522 23.510 1.00 97.00 193 ILE A N 1
ATOM 1494 C CA . ILE A 1 193 ? -9.466 6.640 22.925 1.00 97.00 193 ILE A CA 1
ATOM 1495 C C . ILE A 1 193 ? -9.379 7.812 23.891 1.00 97.00 193 ILE A C 1
ATOM 1497 O O . ILE A 1 193 ? -9.675 7.636 25.075 1.00 97.00 193 ILE A O 1
ATOM 1501 N N . LYS A 1 194 ? -8.999 8.990 23.386 1.00 95.44 194 LYS A N 1
ATOM 1502 C CA . LYS A 1 194 ? -8.970 10.253 24.135 1.00 95.44 194 LYS A CA 1
ATOM 1503 C C . LYS A 1 194 ? -9.595 11.395 23.320 1.00 95.44 194 LYS A C 1
ATOM 1505 O O . LYS A 1 194 ? -8.869 12.047 22.575 1.00 95.44 194 LYS A O 1
ATOM 1510 N N . PRO A 1 195 ? -10.913 11.614 23.438 1.00 85.00 195 PRO A N 1
ATOM 1511 C CA . PRO A 1 195 ? -11.598 12.716 22.764 1.00 85.00 195 PRO A CA 1
ATOM 1512 C C . PRO A 1 195 ? -11.174 14.103 23.268 1.00 85.00 195 PRO A C 1
ATOM 1514 O O . PRO A 1 195 ? -10.504 14.191 24.327 1.00 85.00 195 PRO A O 1
#

pLDDT: mean 92.62, std 10.44, range [44.12, 98.31]

Sequence (195 aa):
DTDADGTGDWRDLDSDADGILDKIEGTVDTDADGTGDWRDFDSDGDGILDKIEGTIDTDGDGIGNWRDLDSDDDEILDSIELTGDNDNDGIPNYIDPEFFIPEAISPNGDGDNDVLYIRGLKTKSYKDAEILIFNRWGQEVFKSGKGYKNNWGGTSGIGGKYTVYAGNELLPEGIYYLIFIYNGKTLSQNLYIKP

Radius of gyration: 22.95 Å; chains: 1; bounding box: 61×35×63 Å